Protein AF-A0AAE3XM89-F1 (afdb_monomer)

pLDDT: mean 76.65, std 15.87, range [35.97, 96.5]

Structure (mmCIF, N/CA/C/O backbone):
data_AF-A0AAE3XM89-F1
#
_entry.id   AF-A0AAE3XM89-F1
#
loop_
_atom_site.group_PDB
_atom_site.id
_atom_site.type_symbol
_atom_site.label_atom_id
_atom_site.label_alt_id
_atom_site.label_comp_id
_atom_site.label_asym_id
_atom_site.label_entity_id
_atom_site.label_seq_id
_atom_site.pdbx_PDB_ins_code
_atom_site.Cartn_x
_atom_site.Cartn_y
_atom_site.Cartn_z
_atom_site.occupancy
_atom_site.B_iso_or_equiv
_atom_site.auth_seq_id
_atom_site.auth_comp_id
_atom_site.auth_asym_id
_atom_site.auth_atom_id
_atom_site.pdbx_PDB_model_num
ATOM 1 N N . MET A 1 1 ? 32.607 28.114 -69.488 1.00 57.19 1 MET A N 1
ATOM 2 C CA . MET A 1 1 ? 31.961 26.890 -68.955 1.00 57.19 1 MET A CA 1
ATOM 3 C C . MET A 1 1 ? 32.406 26.504 -67.541 1.00 57.19 1 MET A C 1
ATOM 5 O O . MET A 1 1 ? 31.560 26.055 -66.785 1.00 57.19 1 MET A O 1
ATOM 9 N N . ARG A 1 2 ? 33.672 26.700 -67.133 1.00 54.97 2 ARG A N 1
ATOM 10 C CA . ARG A 1 2 ? 34.164 26.280 -65.800 1.00 54.97 2 ARG A CA 1
ATOM 11 C C . ARG A 1 2 ? 33.558 27.043 -64.604 1.00 54.97 2 ARG A C 1
ATOM 13 O O . ARG A 1 2 ? 33.259 26.425 -63.593 1.00 54.97 2 ARG A O 1
ATOM 20 N N . ASN A 1 3 ? 33.305 28.348 -64.737 1.00 54.88 3 ASN A N 1
ATOM 21 C CA . ASN A 1 3 ? 32.778 29.166 -63.630 1.00 54.88 3 ASN A CA 1
ATOM 22 C C . ASN A 1 3 ? 31.288 28.918 -63.336 1.00 54.88 3 ASN A C 1
ATOM 24 O O . ASN A 1 3 ? 30.862 29.037 -62.194 1.00 54.88 3 ASN A O 1
ATOM 28 N N . THR A 1 4 ? 30.499 28.524 -64.338 1.00 58.00 4 THR A N 1
ATOM 29 C CA . THR A 1 4 ? 29.057 28.272 -64.178 1.00 58.00 4 THR A CA 1
ATOM 30 C C . THR A 1 4 ? 28.783 26.981 -63.402 1.00 58.00 4 THR A C 1
ATOM 32 O O . THR A 1 4 ? 27.871 26.948 -62.584 1.00 58.00 4 THR A O 1
ATOM 35 N N . LEU A 1 5 ? 29.608 25.941 -63.590 1.00 60.19 5 LEU A N 1
ATOM 36 C CA . LEU A 1 5 ? 29.496 24.686 -62.834 1.00 60.19 5 LEU A CA 1
ATOM 37 C C . LEU A 1 5 ? 29.844 24.852 -61.348 1.00 60.19 5 LEU A C 1
ATOM 39 O O . LEU A 1 5 ? 29.217 24.217 -60.508 1.00 60.19 5 LEU A O 1
ATOM 43 N N . ILE A 1 6 ? 30.814 25.711 -61.023 1.00 66.62 6 ILE A N 1
ATOM 44 C CA . ILE A 1 6 ? 31.235 25.959 -59.634 1.00 66.62 6 ILE A CA 1
ATOM 45 C C . ILE A 1 6 ? 30.130 26.684 -58.859 1.00 66.62 6 ILE A C 1
ATOM 47 O O . ILE A 1 6 ? 29.818 26.299 -57.736 1.00 66.62 6 ILE A O 1
ATOM 51 N N . ILE A 1 7 ? 29.494 27.685 -59.475 1.00 63.47 7 ILE A N 1
ATOM 52 C CA . ILE A 1 7 ? 28.379 28.416 -58.857 1.00 63.47 7 ILE A CA 1
ATOM 53 C C . ILE A 1 7 ? 27.189 27.478 -58.618 1.00 63.47 7 ILE A C 1
ATOM 55 O O . ILE A 1 7 ? 26.610 27.496 -57.537 1.00 63.47 7 ILE A O 1
ATOM 59 N N . PHE A 1 8 ? 26.860 26.615 -59.583 1.00 65.88 8 PHE A N 1
ATOM 60 C CA . PHE A 1 8 ? 25.750 25.671 -59.441 1.00 65.88 8 PHE A CA 1
ATOM 61 C C . PHE A 1 8 ? 25.997 24.640 -58.330 1.00 65.88 8 PHE A C 1
ATOM 63 O O . PHE A 1 8 ? 25.085 24.336 -57.568 1.00 65.88 8 PHE A O 1
ATOM 70 N N . PHE A 1 9 ? 27.238 24.155 -58.195 1.00 63.72 9 PHE A N 1
ATOM 71 C CA . PHE A 1 9 ? 27.613 23.256 -57.104 1.00 63.72 9 PHE A CA 1
ATOM 72 C C . PHE A 1 9 ? 27.471 23.936 -55.745 1.00 63.72 9 PHE A C 1
ATOM 74 O O . PHE A 1 9 ? 26.796 23.385 -54.892 1.00 63.72 9 PHE A O 1
ATOM 81 N N . ILE A 1 10 ? 28.018 25.145 -55.563 1.00 65.50 10 ILE A N 1
ATOM 82 C CA . ILE A 1 10 ? 27.935 25.886 -54.292 1.00 65.50 10 ILE A CA 1
ATOM 83 C C . ILE A 1 10 ? 26.476 26.143 -53.888 1.00 65.50 10 ILE A C 1
ATOM 85 O O . ILE A 1 10 ? 26.128 25.963 -52.724 1.00 65.50 10 ILE A O 1
ATOM 89 N N . VAL A 1 11 ? 25.614 26.515 -54.840 1.00 63.31 11 VAL A N 1
ATOM 90 C CA . VAL A 1 11 ? 24.182 26.734 -54.577 1.00 63.31 11 VAL A CA 1
ATOM 91 C C . VAL A 1 11 ? 23.483 25.432 -54.166 1.00 63.31 11 VAL A C 1
ATOM 93 O O . VAL A 1 11 ? 22.689 25.450 -53.229 1.00 63.31 11 VAL A O 1
ATOM 96 N N . LEU A 1 12 ? 23.810 24.293 -54.793 1.00 58.69 12 LEU A N 1
ATOM 97 C CA . LEU A 1 12 ? 23.261 22.991 -54.395 1.00 58.69 12 LEU A CA 1
ATOM 98 C C . LEU A 1 12 ? 23.746 22.547 -53.009 1.00 58.69 12 LEU A C 1
ATOM 100 O O . LEU A 1 12 ? 22.947 22.035 -52.225 1.00 58.69 12 LEU A O 1
ATOM 104 N N . THR A 1 13 ? 25.032 22.733 -52.686 1.00 59.69 13 THR A N 1
ATOM 105 C CA . THR A 1 13 ? 25.560 22.353 -51.368 1.00 59.69 13 THR A CA 1
ATOM 106 C C . THR A 1 13 ? 24.980 23.224 -50.263 1.00 59.69 13 THR A C 1
ATOM 108 O O . THR A 1 13 ? 24.646 22.693 -49.211 1.00 59.69 13 THR A O 1
ATOM 111 N N . LEU A 1 14 ? 24.818 24.533 -50.491 1.00 57.12 14 LEU A N 1
ATOM 112 C CA . LEU A 1 14 ? 24.193 25.437 -49.520 1.00 57.12 14 LEU A CA 1
ATOM 113 C C . LEU A 1 14 ? 22.720 25.077 -49.286 1.00 57.12 14 LEU A C 1
ATOM 115 O O . LEU A 1 14 ? 22.321 24.928 -48.135 1.00 57.12 14 LEU A O 1
ATOM 119 N N . ALA A 1 15 ? 21.952 24.817 -50.350 1.00 56.50 15 ALA A N 1
ATOM 120 C CA . ALA A 1 15 ? 20.558 24.386 -50.233 1.00 56.50 15 ALA A CA 1
ATOM 121 C C . ALA A 1 15 ? 20.416 23.033 -49.508 1.00 56.50 15 ALA A C 1
ATOM 123 O O . ALA A 1 15 ? 19.517 22.856 -48.691 1.00 56.50 15 ALA A O 1
ATOM 124 N N . SER A 1 16 ? 21.324 22.082 -49.758 1.00 53.38 16 SER A N 1
ATOM 125 C CA . SER A 1 16 ? 21.345 20.797 -49.045 1.00 53.38 16 SER A CA 1
ATOM 126 C C . SER A 1 16 ? 21.760 20.931 -47.576 1.00 53.38 16 SER A C 1
ATOM 128 O O . SER A 1 16 ? 21.335 20.117 -46.758 1.00 53.38 16 SER A O 1
ATOM 130 N N . CYS A 1 17 ? 22.604 21.911 -47.242 1.00 53.75 17 CYS A N 1
ATOM 131 C CA . CYS A 1 17 ? 23.054 22.158 -45.873 1.00 53.75 17 CYS A CA 1
ATOM 132 C C . CYS A 1 17 ? 21.946 22.824 -45.045 1.00 53.75 17 CYS A C 1
ATOM 134 O O . CYS A 1 17 ? 21.656 22.371 -43.940 1.00 53.75 17 CYS A O 1
ATOM 136 N N . GLU A 1 18 ? 21.267 23.824 -45.617 1.00 60.66 18 GLU A N 1
ATOM 137 C CA . GLU A 1 18 ? 20.109 24.473 -44.993 1.00 60.66 18 GLU A CA 1
ATOM 138 C C . GLU A 1 18 ? 18.990 23.461 -44.716 1.00 60.66 18 GLU A C 1
ATOM 140 O O . GLU A 1 18 ? 18.458 23.422 -43.609 1.00 60.66 18 GLU A O 1
ATOM 145 N N . ASN A 1 19 ? 18.678 22.575 -45.670 1.00 65.38 19 ASN A N 1
ATOM 146 C CA . ASN A 1 19 ? 17.607 21.587 -45.506 1.00 65.38 19 ASN A CA 1
ATOM 147 C C . ASN A 1 19 ? 17.868 20.604 -44.343 1.00 65.38 19 ASN A C 1
ATOM 149 O O . ASN A 1 19 ? 16.949 20.251 -43.608 1.00 65.38 19 ASN A O 1
ATOM 153 N N . ASN A 1 20 ? 19.129 20.219 -44.125 1.00 75.94 20 ASN A N 1
ATOM 154 C CA . ASN A 1 20 ? 19.533 19.353 -43.011 1.00 75.94 20 ASN A CA 1
ATOM 155 C C . ASN A 1 20 ? 19.409 20.074 -41.651 1.00 75.94 20 ASN A C 1
ATOM 157 O O . ASN A 1 20 ? 18.956 19.498 -40.662 1.00 75.94 20 ASN A O 1
ATOM 161 N N . GLU A 1 21 ? 19.739 21.368 -41.599 1.00 82.00 21 GLU A N 1
ATOM 162 C CA . GLU A 1 21 ? 19.569 22.178 -40.388 1.00 82.00 21 GLU A CA 1
ATOM 163 C C . GLU A 1 21 ? 18.086 22.371 -40.020 1.00 82.00 21 GLU A C 1
ATOM 165 O O . GLU A 1 21 ? 17.723 22.277 -38.843 1.00 82.00 21 GLU A O 1
ATOM 170 N N . TYR A 1 22 ? 17.208 22.555 -41.014 1.00 73.81 22 TYR A N 1
ATOM 171 C CA . TYR A 1 22 ? 15.759 22.614 -40.797 1.00 73.81 22 TYR A CA 1
ATOM 172 C C . TYR A 1 22 ? 15.193 21.295 -40.254 1.00 73.81 22 TYR A C 1
ATOM 174 O O . TYR A 1 22 ? 14.441 21.319 -39.278 1.00 73.81 22 TYR A O 1
ATOM 182 N N . GLU A 1 23 ? 15.572 20.146 -40.819 1.00 79.00 23 GLU A N 1
ATOM 183 C CA . GLU A 1 23 ? 15.117 18.833 -40.335 1.00 79.00 23 GLU A CA 1
ATOM 184 C C . GLU A 1 23 ? 15.588 18.541 -38.905 1.00 79.00 23 GLU A C 1
ATOM 186 O O . GLU A 1 23 ? 14.814 18.055 -38.069 1.00 79.00 23 GLU A O 1
ATOM 191 N N . LYS A 1 24 ? 16.833 18.912 -38.581 1.00 84.69 24 LYS A N 1
ATOM 192 C CA . LYS A 1 24 ? 17.360 18.809 -37.218 1.00 84.69 24 LYS A CA 1
ATOM 193 C C . LYS A 1 24 ? 16.539 19.651 -36.240 1.00 84.69 24 LYS A C 1
ATOM 195 O O . LYS A 1 24 ? 16.141 19.158 -35.185 1.00 84.69 24 LYS A O 1
ATOM 200 N N . ARG A 1 25 ? 16.217 20.892 -36.613 1.00 87.44 25 ARG A N 1
ATOM 201 C CA . ARG A 1 25 ? 15.431 21.807 -35.776 1.00 87.44 25 ARG A CA 1
ATOM 202 C C . ARG A 1 25 ? 13.984 21.343 -35.589 1.00 87.44 25 ARG A C 1
ATOM 204 O O . ARG A 1 25 ? 13.438 21.492 -34.500 1.00 87.44 25 ARG A O 1
ATOM 211 N N . ILE A 1 26 ? 13.374 20.743 -36.613 1.00 83.62 26 ILE A N 1
ATOM 212 C CA . ILE A 1 26 ? 12.043 20.119 -36.512 1.00 83.62 26 ILE A CA 1
ATOM 213 C C . ILE A 1 26 ? 12.078 18.944 -35.530 1.00 83.62 26 ILE A C 1
ATOM 215 O O . ILE A 1 26 ? 11.223 18.856 -34.653 1.00 83.62 26 ILE A O 1
ATOM 219 N N . THR A 1 27 ? 13.094 18.086 -35.624 1.00 86.69 27 THR A N 1
ATOM 220 C CA . THR A 1 27 ? 13.261 16.936 -34.721 1.00 86.69 27 THR A CA 1
ATOM 221 C C . THR A 1 27 ? 13.438 17.383 -33.267 1.00 86.69 27 THR A C 1
ATOM 223 O O . THR A 1 27 ? 12.803 16.842 -32.363 1.00 86.69 27 THR A O 1
ATOM 226 N N . GLU A 1 28 ? 14.251 18.416 -33.029 1.00 91.69 28 GLU A N 1
ATOM 227 C CA . GLU A 1 28 ? 14.432 19.007 -31.698 1.00 91.69 28 GLU A CA 1
ATOM 228 C C . GLU A 1 28 ? 13.118 19.572 -31.132 1.00 91.69 28 GLU A C 1
ATOM 230 O O . GLU A 1 28 ? 12.804 19.338 -29.963 1.00 91.69 28 GLU A O 1
ATOM 235 N N . LEU A 1 29 ? 12.316 20.255 -31.957 1.00 90.00 29 LEU A N 1
ATOM 236 C CA . LEU A 1 29 ? 10.999 20.770 -31.562 1.00 90.00 29 LEU A CA 1
ATOM 237 C C . LEU A 1 29 ? 10.003 19.646 -31.248 1.00 90.00 29 LEU A C 1
ATOM 239 O O . LEU A 1 29 ? 9.267 19.747 -30.266 1.00 90.00 29 LEU A O 1
ATOM 243 N N . CYS A 1 30 ? 9.990 18.567 -32.033 1.00 81.56 30 CYS A N 1
ATOM 244 C CA . CYS A 1 30 ? 9.154 17.394 -31.767 1.00 81.56 30 CYS A CA 1
ATOM 245 C C . CYS A 1 30 ? 9.502 16.752 -30.419 1.00 81.56 30 CYS A C 1
ATOM 247 O O . CYS A 1 30 ? 8.612 16.554 -29.593 1.00 81.56 30 CYS A O 1
ATOM 249 N N . ASN A 1 31 ? 10.791 16.527 -30.155 1.00 86.94 31 ASN A N 1
ATOM 250 C CA . ASN A 1 31 ? 11.256 15.957 -28.889 1.00 86.94 31 ASN A CA 1
ATOM 251 C C . ASN A 1 31 ? 10.932 16.870 -27.695 1.00 86.94 31 ASN A C 1
ATOM 253 O O . ASN A 1 31 ? 10.590 16.396 -26.612 1.00 86.94 31 ASN A O 1
ATOM 257 N N . MET A 1 32 ? 11.033 18.190 -27.874 1.00 91.38 32 MET A N 1
ATOM 258 C CA . MET A 1 32 ? 10.684 19.157 -26.833 1.00 91.38 32 MET A CA 1
ATOM 259 C C . MET A 1 32 ? 9.179 19.151 -26.535 1.00 91.38 32 MET A C 1
ATOM 261 O O . MET A 1 32 ? 8.795 19.139 -25.368 1.00 91.38 32 MET A O 1
ATOM 265 N N . ASN A 1 33 ? 8.331 19.091 -27.565 1.00 87.69 33 ASN A N 1
ATOM 266 C CA . ASN A 1 33 ? 6.880 18.990 -27.398 1.00 87.69 33 ASN A CA 1
ATOM 267 C C . ASN A 1 33 ? 6.463 17.685 -26.713 1.00 87.69 33 ASN A C 1
ATOM 269 O O . ASN A 1 33 ? 5.570 17.697 -25.868 1.00 87.69 33 ASN A O 1
ATOM 273 N N . GLU A 1 34 ? 7.120 16.572 -27.032 1.00 89.50 34 GLU A N 1
ATOM 274 C CA . GLU A 1 34 ? 6.858 15.291 -26.376 1.00 89.50 34 GLU A CA 1
ATOM 275 C C . GLU A 1 34 ? 7.233 15.332 -24.888 1.00 89.50 34 GLU A C 1
ATOM 277 O O . GLU A 1 34 ? 6.442 14.925 -24.037 1.00 89.50 34 GLU A O 1
ATOM 282 N N . ARG A 1 35 ? 8.389 15.920 -24.549 1.00 91.50 35 ARG A N 1
ATOM 283 C CA . ARG A 1 35 ? 8.787 16.144 -23.148 1.00 91.50 35 ARG A CA 1
ATOM 284 C C . ARG A 1 35 ? 7.791 17.026 -22.398 1.00 91.50 35 ARG A C 1
ATOM 286 O O . ARG A 1 35 ? 7.422 16.698 -21.276 1.00 91.50 35 ARG A O 1
ATOM 293 N N . LEU A 1 36 ? 7.327 18.109 -23.021 1.00 91.19 36 LEU A N 1
ATOM 294 C CA . LEU A 1 36 ? 6.314 18.988 -22.432 1.00 91.19 36 LEU A CA 1
ATOM 295 C C . LEU A 1 36 ? 4.981 18.261 -22.216 1.00 91.19 36 LEU A C 1
A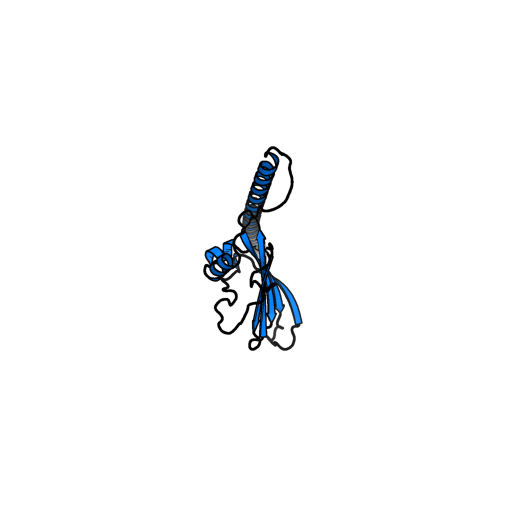TOM 297 O O . LEU A 1 36 ? 4.307 18.499 -21.217 1.00 91.19 36 LEU A O 1
ATOM 301 N N . ALA A 1 37 ? 4.583 17.365 -23.121 1.00 87.62 37 ALA A N 1
ATOM 302 C CA . ALA A 1 37 ? 3.381 16.554 -22.939 1.00 87.62 37 ALA A CA 1
ATOM 303 C C . ALA A 1 37 ? 3.515 15.607 -21.734 1.00 87.62 37 ALA A C 1
ATOM 305 O O . ALA A 1 37 ? 2.605 15.535 -20.909 1.00 87.62 37 ALA A O 1
ATOM 306 N N . GLN A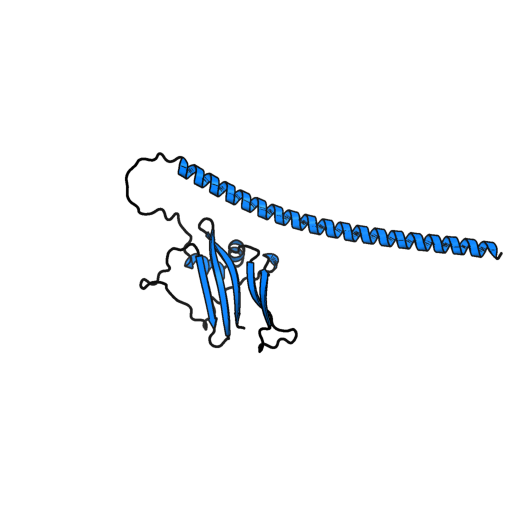 1 38 ? 4.671 14.954 -21.584 1.00 88.69 38 GLN A N 1
ATOM 307 C CA . GLN A 1 38 ? 4.962 14.085 -20.438 1.00 88.69 38 GLN A CA 1
ATOM 308 C C . GLN A 1 38 ? 4.968 14.856 -19.110 1.00 88.69 38 GLN A C 1
ATOM 310 O O . GLN A 1 38 ? 4.401 14.390 -18.122 1.00 88.69 38 GLN A O 1
ATOM 315 N N . GLU A 1 39 ? 5.569 16.047 -19.083 1.00 92.88 39 GLU A N 1
ATOM 316 C CA . GLU A 1 39 ? 5.593 16.909 -17.898 1.00 92.88 39 GLU A CA 1
ATOM 317 C C . GLU A 1 39 ? 4.186 17.380 -17.513 1.00 92.88 39 GLU A C 1
ATOM 319 O O . GLU A 1 39 ? 3.807 17.308 -16.345 1.00 92.88 39 GLU A O 1
ATOM 324 N N . ASN A 1 40 ? 3.366 17.769 -18.492 1.00 87.38 40 ASN A N 1
ATOM 325 C CA . ASN A 1 40 ? 1.972 18.137 -18.249 1.00 87.38 40 ASN A CA 1
ATOM 326 C C . ASN A 1 40 ? 1.151 16.978 -17.670 1.00 87.38 40 ASN A C 1
ATOM 328 O O . ASN A 1 40 ? 0.320 17.197 -16.790 1.00 87.38 40 ASN A O 1
ATOM 332 N N . ASP A 1 41 ? 1.366 15.748 -18.134 1.00 90.75 41 ASP A N 1
ATOM 333 C CA . ASP A 1 41 ? 0.666 14.586 -17.586 1.00 90.75 41 ASP A CA 1
ATOM 334 C C . ASP A 1 41 ? 1.141 14.233 -16.172 1.00 90.75 41 ASP A C 1
ATOM 336 O O . ASP A 1 41 ? 0.319 13.885 -15.321 1.00 90.75 41 ASP A O 1
ATOM 340 N N . MET A 1 42 ? 2.431 14.407 -15.876 1.00 87.94 42 MET A N 1
ATOM 341 C CA . MET A 1 42 ? 2.960 14.279 -14.516 1.00 87.94 42 MET A CA 1
ATOM 342 C C . MET A 1 42 ? 2.360 15.334 -13.574 1.00 87.94 42 MET A C 1
ATOM 344 O O . MET A 1 42 ? 1.903 14.991 -12.485 1.00 87.94 42 MET A O 1
ATOM 348 N N . LEU A 1 43 ? 2.276 16.594 -14.011 1.00 89.56 43 LEU A N 1
ATOM 349 C CA . LEU A 1 43 ? 1.677 17.679 -13.228 1.00 89.56 43 LEU A CA 1
ATOM 350 C C . LEU A 1 43 ? 0.186 17.448 -12.958 1.00 89.56 43 LEU A C 1
ATOM 352 O O . LEU A 1 43 ? -0.285 17.727 -11.858 1.00 89.56 43 LEU A O 1
ATOM 356 N N . LYS A 1 44 ? -0.566 16.889 -13.916 1.00 89.31 44 LYS A N 1
ATOM 357 C CA . LYS A 1 44 ? -1.968 16.493 -13.686 1.00 89.31 44 LYS A CA 1
ATOM 358 C C . LYS A 1 44 ? -2.090 15.411 -12.614 1.00 89.31 44 LYS A C 1
ATOM 360 O O . LYS A 1 44 ? -3.010 15.465 -11.801 1.00 89.31 44 LYS A O 1
ATOM 365 N N . GLN A 1 45 ? -1.182 14.433 -12.605 1.00 85.44 45 GLN A N 1
ATOM 366 C CA . GLN A 1 45 ? -1.160 13.396 -11.570 1.00 85.44 45 GLN A CA 1
ATOM 367 C C . GLN A 1 45 ? -0.841 13.991 -10.195 1.00 85.44 45 GLN A C 1
ATOM 369 O O . GLN A 1 45 ? -1.500 13.650 -9.214 1.00 85.44 45 GLN A O 1
ATOM 374 N N . GLU A 1 46 ? 0.125 14.907 -10.121 1.00 90.06 46 GLU A N 1
ATOM 375 C CA . GLU A 1 46 ? 0.481 15.598 -8.880 1.00 90.06 46 GLU A CA 1
ATOM 376 C C . GLU A 1 46 ? -0.675 16.460 -8.348 1.00 90.06 46 GLU A C 1
ATOM 378 O O . GLU A 1 46 ? -0.995 16.399 -7.160 1.00 90.06 46 GLU A O 1
ATOM 383 N N . LEU A 1 47 ? -1.373 17.178 -9.234 1.00 88.62 47 LEU A N 1
ATOM 384 C CA . LEU A 1 47 ? -2.592 17.920 -8.905 1.00 88.62 47 LEU A CA 1
ATOM 385 C C . LEU A 1 47 ? -3.672 17.014 -8.309 1.00 88.62 47 LEU A C 1
ATOM 387 O O . LEU A 1 47 ? -4.202 17.328 -7.248 1.00 88.62 47 LEU A O 1
ATOM 391 N N . ALA A 1 48 ? -3.943 15.860 -8.923 1.00 86.06 48 ALA A N 1
ATOM 392 C CA . ALA A 1 48 ? -4.941 14.919 -8.412 1.00 86.06 48 ALA A CA 1
ATOM 393 C C . ALA A 1 48 ? -4.588 14.380 -7.010 1.00 86.06 48 ALA A C 1
ATOM 395 O O . ALA A 1 48 ? -5.471 14.148 -6.182 1.00 86.06 48 ALA A O 1
ATOM 396 N N . ILE A 1 49 ? -3.296 14.195 -6.717 1.00 86.25 49 ILE A N 1
ATOM 397 C CA . ILE A 1 49 ? -2.824 13.799 -5.381 1.00 86.25 49 ILE A CA 1
ATOM 398 C C . ILE A 1 49 ? -3.049 14.933 -4.375 1.00 86.25 49 ILE A C 1
ATOM 400 O O . ILE A 1 49 ? -3.514 14.687 -3.260 1.00 86.25 49 ILE A O 1
ATOM 404 N N . LEU A 1 50 ? -2.725 16.171 -4.752 1.00 84.12 50 LEU A N 1
ATOM 405 C CA . LEU A 1 50 ? -2.920 17.337 -3.895 1.00 84.12 50 LEU A CA 1
ATOM 406 C C . LEU A 1 50 ? -4.400 17.588 -3.605 1.00 84.12 50 LEU A C 1
ATOM 408 O O . LEU A 1 50 ? -4.742 17.834 -2.452 1.00 84.12 50 LEU A O 1
ATOM 412 N N . GLU A 1 51 ? -5.275 17.453 -4.601 1.00 89.19 51 GLU A N 1
ATOM 413 C CA . GLU A 1 51 ? -6.724 17.599 -4.433 1.00 89.19 51 GLU A CA 1
ATOM 414 C C . GLU A 1 51 ? -7.278 16.604 -3.406 1.00 89.19 51 GLU A C 1
ATOM 416 O O . GLU A 1 51 ? -8.028 16.995 -2.507 1.00 89.19 51 GLU A O 1
ATOM 421 N N . ARG A 1 52 ? -6.838 15.340 -3.460 1.00 84.06 52 ARG A N 1
ATOM 422 C CA . ARG A 1 52 ? -7.194 14.340 -2.440 1.00 84.06 52 ARG A CA 1
ATOM 423 C C . ARG A 1 52 ? -6.706 14.756 -1.055 1.00 84.06 52 ARG A C 1
ATOM 425 O O . ARG A 1 52 ? -7.516 14.871 -0.144 1.00 84.06 52 ARG A O 1
ATOM 432 N N . ARG A 1 53 ? -5.426 15.123 -0.921 1.00 84.88 53 ARG A N 1
ATOM 433 C CA . ARG A 1 53 ? -4.864 15.591 0.361 1.00 84.88 53 ARG A CA 1
ATOM 434 C C . ARG A 1 53 ? -5.622 16.790 0.927 1.00 84.88 53 ARG A C 1
ATOM 436 O O . ARG A 1 53 ? -5.827 16.876 2.135 1.00 84.88 53 ARG A O 1
ATOM 443 N N . THR A 1 54 ? -6.037 17.729 0.077 1.00 83.75 54 THR A N 1
ATOM 444 C CA . THR A 1 54 ? -6.825 18.883 0.520 1.00 83.75 54 THR A CA 1
ATOM 445 C C . THR A 1 54 ? -8.228 18.493 0.959 1.00 83.75 54 THR A C 1
ATOM 447 O O . THR A 1 54 ? -8.703 19.036 1.955 1.00 83.75 54 THR A O 1
ATOM 450 N N . ALA A 1 55 ? -8.876 17.545 0.277 1.00 78.88 55 ALA A N 1
ATOM 451 C CA . ALA A 1 55 ? -10.173 17.027 0.696 1.00 78.88 55 ALA A CA 1
ATOM 452 C C . ALA A 1 55 ? -10.067 16.356 2.075 1.00 78.88 55 ALA A C 1
ATOM 454 O O . ALA A 1 55 ? -10.882 16.641 2.953 1.00 78.88 55 ALA A O 1
ATOM 455 N N . ASP A 1 56 ? -9.004 15.582 2.299 1.00 77.50 56 ASP A N 1
ATOM 456 C CA . ASP A 1 56 ? -8.736 14.908 3.572 1.00 77.50 56 ASP A CA 1
ATOM 457 C C . ASP A 1 56 ? -8.492 15.909 4.718 1.00 77.50 56 ASP A C 1
ATOM 459 O O . ASP A 1 56 ? -9.025 15.771 5.823 1.00 77.50 56 ASP A O 1
ATOM 463 N N . LEU A 1 57 ? -7.718 16.968 4.453 1.00 78.00 57 LEU A N 1
ATOM 464 C CA . LEU A 1 57 ? -7.469 18.062 5.400 1.00 78.00 57 LEU A CA 1
ATOM 465 C C . LEU A 1 57 ? -8.746 18.840 5.735 1.00 78.00 57 LEU A C 1
ATOM 467 O O . LEU A 1 57 ? -8.983 19.160 6.901 1.00 78.00 57 LEU A O 1
ATOM 471 N N . ILE A 1 58 ? -9.573 19.149 4.733 1.00 79.44 58 ILE A N 1
ATOM 472 C CA . ILE A 1 58 ? -10.853 19.841 4.932 1.00 79.44 58 ILE A CA 1
ATOM 473 C C . ILE A 1 58 ? -11.786 18.973 5.772 1.00 79.44 58 ILE A C 1
ATOM 475 O O . ILE A 1 58 ? -12.368 19.472 6.733 1.00 79.44 58 ILE A O 1
ATOM 479 N N . PHE A 1 59 ? -11.892 17.682 5.457 1.00 74.25 59 PHE A N 1
ATOM 480 C CA . PHE A 1 59 ? -12.724 16.749 6.208 1.00 74.25 59 PHE A CA 1
ATOM 481 C C . PHE A 1 59 ? -12.279 16.649 7.674 1.00 74.25 59 PHE A C 1
ATOM 483 O O . PHE A 1 59 ? -13.097 16.826 8.578 1.00 74.25 59 PHE A O 1
ATOM 490 N N . SER A 1 60 ? -10.974 16.489 7.914 1.00 74.88 60 SER A N 1
ATOM 491 C CA . SER A 1 60 ? -10.391 16.474 9.262 1.00 74.88 60 SER A CA 1
ATOM 492 C C . SER A 1 60 ? -10.701 17.759 10.043 1.00 74.88 60 SER A C 1
ATOM 494 O O . SER A 1 60 ? -11.171 17.711 11.180 1.00 74.88 60 SER A O 1
ATOM 496 N N . ASN A 1 61 ? -10.533 18.928 9.417 1.00 73.00 61 ASN A N 1
ATOM 497 C CA . ASN A 1 61 ? -10.801 20.213 10.065 1.00 73.00 61 ASN A CA 1
ATOM 498 C C . ASN A 1 61 ? -12.292 20.451 10.346 1.00 73.00 61 ASN A C 1
ATOM 500 O O . ASN A 1 61 ? -12.632 21.034 11.376 1.00 73.00 61 ASN A O 1
ATOM 504 N N . VAL A 1 62 ? -13.188 19.999 9.464 1.00 77.88 62 VAL A N 1
ATOM 505 C CA . VAL A 1 62 ? -14.642 20.058 9.689 1.00 77.88 62 VAL A CA 1
ATOM 506 C C . VAL A 1 62 ? -15.033 19.192 10.885 1.00 77.88 62 VAL A C 1
ATOM 508 O O . VAL A 1 62 ? -15.845 19.619 11.708 1.00 77.88 62 VAL A O 1
ATOM 511 N N . GLU A 1 63 ? -14.434 18.013 11.026 1.00 75.50 63 GLU A N 1
ATOM 512 C CA . GLU A 1 63 ? -14.716 17.121 12.149 1.00 75.50 63 GLU A CA 1
ATOM 513 C C . GLU A 1 63 ? -14.159 17.668 13.471 1.00 75.50 63 GLU A C 1
ATOM 515 O O . GLU A 1 63 ? -14.852 17.682 14.490 1.00 75.50 63 GLU A O 1
ATOM 520 N N . LEU A 1 64 ? -12.959 18.256 13.447 1.00 72.94 64 LEU A N 1
ATOM 521 C CA . LEU A 1 64 ? -12.412 18.997 14.587 1.00 72.94 64 LEU A CA 1
ATOM 522 C C . LEU A 1 64 ? -13.309 20.178 14.993 1.00 72.94 64 LEU A C 1
ATOM 524 O O . LEU A 1 64 ? -13.537 20.396 16.183 1.00 72.94 64 LEU A O 1
ATOM 528 N N . ALA A 1 65 ? -13.869 20.915 14.031 1.00 70.56 65 ALA A N 1
ATOM 529 C CA . ALA A 1 65 ? -14.762 22.038 14.312 1.00 70.56 65 ALA A CA 1
ATOM 530 C C . ALA A 1 65 ? -16.090 21.600 14.961 1.00 70.56 65 ALA A C 1
ATOM 532 O O . ALA A 1 65 ? -16.592 22.300 15.842 1.00 70.56 65 ALA A O 1
ATOM 533 N N . LYS A 1 66 ? -16.635 20.431 14.593 1.00 72.12 66 LYS A N 1
ATOM 534 C CA . LYS A 1 66 ? -17.816 19.851 15.263 1.00 72.12 66 LYS A CA 1
ATOM 535 C C . LYS A 1 66 ? -17.531 19.446 16.711 1.00 72.12 66 LYS A C 1
ATOM 537 O O . LYS A 1 66 ? -18.396 19.604 17.565 1.00 72.12 66 LYS A O 1
ATOM 542 N N . ARG A 1 67 ? -16.318 18.970 17.011 1.00 60.53 67 ARG A N 1
ATOM 543 C CA . ARG A 1 67 ? -15.903 18.606 18.379 1.00 60.53 67 ARG A CA 1
ATOM 544 C C . ARG A 1 67 ? -15.805 19.821 19.309 1.00 60.53 67 ARG A C 1
ATOM 546 O O . ARG A 1 67 ? -16.042 19.692 20.505 1.00 60.53 67 ARG A O 1
ATOM 553 N N . ILE A 1 68 ? -15.497 21.001 18.766 1.00 62.44 68 ILE A N 1
ATOM 554 C CA . ILE A 1 68 ? -15.371 22.255 19.533 1.00 62.44 68 ILE A CA 1
ATOM 555 C C . ILE A 1 68 ? -16.743 22.911 19.799 1.00 62.44 68 ILE A C 1
ATOM 557 O O . ILE A 1 68 ? -16.870 23.694 20.739 1.00 62.44 68 ILE A O 1
ATOM 561 N N . SER A 1 69 ? -17.787 22.593 19.022 1.00 57.44 69 SER A N 1
ATOM 562 C CA . SER A 1 69 ? -19.122 23.203 19.162 1.00 57.44 69 SER A CA 1
ATOM 563 C C . SER A 1 69 ? -20.063 22.501 20.155 1.00 57.44 69 SER A C 1
ATOM 565 O O . SER A 1 69 ? -21.190 22.964 20.348 1.00 57.44 69 SER A O 1
ATOM 567 N N . VAL A 1 70 ? -19.624 21.426 20.822 1.00 51.59 70 VAL A N 1
ATOM 568 C CA . VAL A 1 70 ? -20.406 20.759 21.877 1.00 51.59 70 VAL A CA 1
ATOM 569 C C . VAL A 1 70 ? -20.265 21.534 23.200 1.00 51.59 70 VAL A C 1
ATOM 571 O O . VAL A 1 70 ? -19.137 21.773 23.638 1.00 51.59 70 VAL A O 1
ATOM 574 N N . PRO A 1 71 ? -21.366 21.935 23.873 1.00 46.91 71 PRO A N 1
ATOM 575 C CA . PRO A 1 71 ? -21.291 22.646 25.145 1.00 46.91 71 PRO A CA 1
ATOM 576 C C . PRO A 1 71 ? -20.673 21.746 26.216 1.00 46.91 71 PRO A C 1
ATOM 578 O O . PRO A 1 71 ? -21.181 20.662 26.499 1.00 46.91 71 PRO A O 1
ATOM 581 N N . ILE A 1 72 ? -19.575 22.206 26.810 1.00 45.47 72 ILE A N 1
ATOM 582 C CA . ILE A 1 72 ? -18.893 21.524 27.908 1.00 45.47 72 ILE A CA 1
ATOM 583 C C . ILE A 1 72 ? -19.798 21.612 29.139 1.00 45.47 72 ILE A C 1
ATOM 585 O O . ILE A 1 72 ? -19.838 22.658 29.787 1.00 45.47 72 ILE A O 1
ATOM 589 N N . ASP A 1 73 ? -20.501 20.528 29.471 1.00 44.38 73 ASP A N 1
ATOM 590 C CA . ASP A 1 73 ? -20.990 20.334 30.832 1.00 44.38 73 ASP A CA 1
ATOM 591 C C . ASP A 1 73 ? -20.061 19.376 31.576 1.00 44.38 73 ASP A C 1
ATOM 593 O O . ASP A 1 73 ? -19.683 18.296 31.118 1.00 44.38 73 ASP A O 1
ATOM 597 N N . SER A 1 74 ? -19.598 19.865 32.713 1.00 45.44 74 SER A N 1
ATOM 598 C CA . SER A 1 74 ? -18.475 19.328 33.459 1.00 45.44 74 SER A CA 1
ATOM 599 C C . SER A 1 74 ? -18.942 18.270 34.452 1.00 45.44 74 SER A C 1
ATOM 601 O O . SER A 1 74 ? -19.634 18.612 35.410 1.00 45.44 74 SER A O 1
ATOM 603 N N . LYS A 1 75 ? -18.506 17.013 34.275 1.00 40.62 75 LYS A N 1
ATOM 604 C CA . LYS A 1 75 ? -18.135 16.081 35.362 1.00 40.62 75 LYS A CA 1
ATOM 605 C C . LYS A 1 75 ? -17.621 14.736 34.832 1.00 40.62 75 LYS A C 1
ATOM 607 O O . LYS A 1 75 ? -18.376 13.921 34.332 1.00 40.62 75 LYS A O 1
ATOM 612 N N . SER A 1 76 ? -16.313 14.566 35.022 1.00 38.88 76 SER A N 1
ATOM 613 C CA . SER A 1 76 ? -15.565 13.354 35.385 1.00 38.88 76 SER A CA 1
ATOM 614 C C . SER A 1 76 ? -15.886 11.988 34.761 1.00 38.88 76 SER A C 1
ATOM 616 O O . SER A 1 76 ? -16.952 11.421 34.975 1.00 38.88 76 SER A O 1
ATOM 618 N N . GLN A 1 77 ? -14.770 11.384 34.336 1.00 35.97 77 GLN A N 1
ATOM 619 C CA . GLN A 1 77 ? -14.390 9.972 34.461 1.00 35.97 77 GLN A CA 1
ATOM 620 C C . GLN A 1 77 ? -14.565 9.155 33.181 1.00 35.97 77 GLN A C 1
ATOM 622 O O . GLN A 1 77 ? -15.649 9.045 32.623 1.00 35.97 77 GLN A O 1
ATOM 627 N N . GLY A 1 78 ? -13.420 8.674 32.691 1.00 45.44 78 GLY A N 1
ATOM 628 C CA . GLY A 1 78 ? -13.277 8.089 31.372 1.00 45.44 78 GLY A CA 1
ATOM 629 C C . GLY A 1 78 ? -14.045 6.792 31.209 1.00 45.44 78 GLY A C 1
ATOM 630 O O . GLY A 1 78 ? -14.048 5.959 32.104 1.00 45.44 78 GLY A O 1
ATOM 631 N N . ASP A 1 79 ? -14.643 6.641 30.041 1.00 42.91 79 ASP A N 1
ATOM 632 C CA . ASP A 1 79 ? -14.424 5.512 29.150 1.00 42.91 79 ASP A CA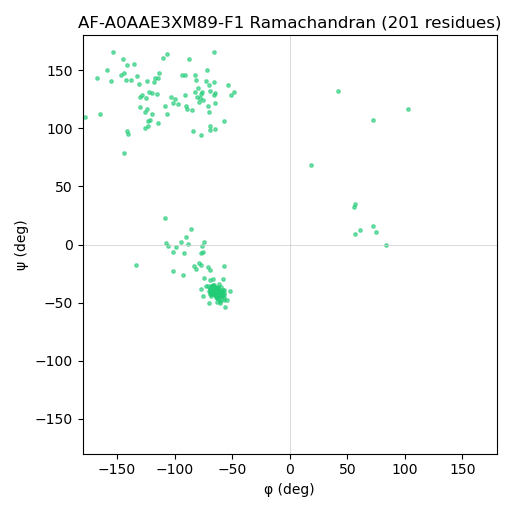 1
ATOM 633 C C . ASP A 1 79 ? -15.040 5.868 27.790 1.00 42.91 79 ASP A C 1
ATOM 635 O O . ASP A 1 79 ? -16.082 6.518 27.739 1.00 42.91 79 ASP A O 1
ATOM 639 N N . GLY A 1 80 ? -14.388 5.445 26.708 1.00 45.00 80 GLY A N 1
ATOM 640 C CA . GLY A 1 80 ? -14.987 5.308 25.378 1.00 45.00 80 GLY A CA 1
ATOM 641 C C . GLY A 1 80 ? -15.318 6.576 24.582 1.00 45.00 80 GLY A C 1
ATOM 642 O O . GLY A 1 80 ? -16.360 7.182 24.781 1.00 45.00 80 GLY A O 1
ATOM 643 N N . LEU A 1 81 ? -14.521 6.836 23.539 1.00 40.69 81 LEU A N 1
ATOM 644 C CA . LEU A 1 81 ? -15.046 7.053 22.181 1.00 40.69 81 LEU A CA 1
ATOM 645 C C . LEU A 1 81 ? -14.064 6.441 21.167 1.00 40.69 81 LEU A C 1
ATOM 647 O O . LEU A 1 81 ? -13.242 7.122 20.562 1.00 40.69 81 LEU A O 1
ATOM 651 N N . VAL A 1 82 ? -14.147 5.115 21.024 1.00 48.66 82 VAL A N 1
ATOM 652 C CA . VAL A 1 82 ? -13.726 4.401 19.813 1.00 48.66 82 VAL A CA 1
ATOM 653 C C . VAL A 1 82 ? -14.742 4.777 18.732 1.00 48.66 82 VAL A C 1
ATOM 655 O O . VAL A 1 82 ? -15.853 4.250 18.716 1.00 48.66 82 VAL A O 1
ATOM 658 N N . GLU A 1 83 ? -14.412 5.731 17.864 1.00 48.06 83 GLU A N 1
ATOM 659 C CA . GLU A 1 83 ? -15.172 5.957 16.630 1.00 48.06 83 GLU A CA 1
ATOM 660 C C . GLU A 1 83 ? -14.773 4.861 15.633 1.00 48.06 83 GLU A C 1
ATOM 662 O O . GLU A 1 83 ? -13.742 4.984 14.987 1.00 48.06 83 GLU A O 1
ATOM 667 N N . ASN A 1 84 ? -15.548 3.765 15.590 1.00 54.47 84 ASN A N 1
ATOM 668 C CA . ASN A 1 84 ? -15.539 2.678 14.592 1.00 54.47 84 ASN A CA 1
ATOM 669 C C . ASN A 1 84 ? -14.265 2.568 13.732 1.00 54.47 84 ASN A C 1
ATOM 671 O O . ASN A 1 84 ? -14.304 2.798 12.523 1.00 54.47 84 ASN A O 1
ATOM 675 N N . SER A 1 85 ? -13.140 2.192 14.343 1.00 72.50 85 SER A N 1
ATOM 676 C CA . SER A 1 85 ? -11.970 1.773 13.576 1.00 72.50 85 SER A CA 1
ATOM 677 C C . SER A 1 85 ? -12.320 0.479 12.850 1.00 72.50 85 SER A C 1
ATOM 679 O O . SER A 1 85 ? -12.794 -0.465 13.489 1.00 72.50 85 SER A O 1
ATOM 681 N N . GLU A 1 86 ? -12.090 0.428 11.540 1.00 87.44 86 GLU A N 1
ATOM 682 C CA . GLU A 1 86 ? -12.233 -0.792 10.751 1.00 87.44 86 GLU A CA 1
ATOM 683 C C . GLU A 1 86 ? -11.509 -1.962 11.441 1.00 87.44 86 GLU A C 1
ATOM 685 O O . GLU A 1 86 ? -10.361 -1.842 11.878 1.00 87.44 86 GLU A O 1
ATOM 690 N N . GLU A 1 87 ? -12.180 -3.105 11.584 1.00 87.19 87 GLU A N 1
ATOM 691 C CA . GLU A 1 87 ? -11.544 -4.279 12.174 1.00 87.19 87 GLU A CA 1
ATOM 692 C C . GLU A 1 87 ? -10.477 -4.833 11.221 1.00 87.19 87 GLU A C 1
ATOM 694 O O . GLU A 1 87 ? -10.730 -5.049 10.035 1.00 87.19 87 GLU A O 1
ATOM 699 N N . PHE A 1 88 ? -9.281 -5.104 11.751 1.00 87.56 88 PHE A N 1
ATOM 700 C CA . PHE A 1 88 ? -8.132 -5.475 10.922 1.00 87.56 88 PHE A CA 1
ATOM 701 C C . PHE A 1 88 ? -8.322 -6.796 10.162 1.00 87.56 88 PHE A C 1
ATOM 703 O O . PHE A 1 88 ? -7.903 -6.897 9.017 1.00 87.56 88 PHE A O 1
ATOM 710 N N . TRP A 1 89 ? -8.952 -7.810 10.767 1.00 87.00 89 TRP A N 1
ATOM 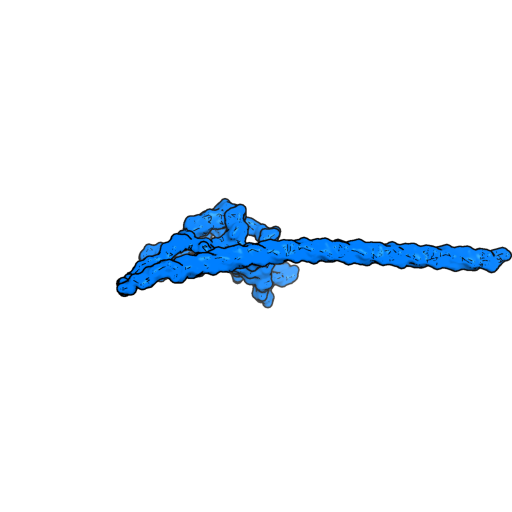711 C CA . TRP A 1 89 ? -9.124 -9.114 10.113 1.00 87.00 89 TRP A CA 1
ATOM 712 C C . TRP A 1 89 ? -10.112 -9.075 8.936 1.00 87.00 89 TRP A C 1
ATOM 714 O O . TRP A 1 89 ? -9.713 -9.501 7.853 1.00 87.00 89 TRP A O 1
ATOM 724 N N . PRO A 1 90 ? -11.337 -8.524 9.078 1.00 91.50 90 PRO A N 1
ATOM 725 C CA . PRO A 1 90 ? -12.232 -8.319 7.938 1.00 91.50 90 PRO A CA 1
ATOM 726 C C . PRO A 1 90 ? -11.620 -7.442 6.841 1.00 91.50 90 PRO A C 1
ATOM 728 O O . PRO A 1 90 ? -11.785 -7.731 5.655 1.00 91.50 90 PRO A O 1
ATOM 731 N N . PHE A 1 91 ? -10.884 -6.392 7.228 1.00 93.62 91 PHE A N 1
ATOM 732 C CA . PHE A 1 91 ? -10.100 -5.592 6.289 1.00 93.62 91 PHE A CA 1
ATOM 733 C C . PHE A 1 91 ? -9.112 -6.464 5.514 1.00 93.62 91 PHE A C 1
ATOM 735 O O . PHE A 1 91 ? -9.117 -6.438 4.286 1.00 93.62 91 PHE A O 1
ATOM 742 N N . LEU A 1 92 ? -8.281 -7.234 6.221 1.00 92.19 92 LEU A N 1
ATOM 743 C CA . LEU A 1 92 ? -7.205 -8.018 5.631 1.00 92.19 92 LEU A CA 1
ATOM 744 C C . LEU A 1 92 ? -7.748 -9.091 4.687 1.00 92.19 92 LEU A C 1
ATOM 746 O O . LEU A 1 92 ? -7.244 -9.221 3.578 1.00 92.19 92 LEU A O 1
ATOM 750 N N . GLU A 1 93 ? -8.796 -9.814 5.088 1.00 91.19 93 GLU A N 1
ATOM 751 C CA . GLU A 1 93 ? -9.448 -10.831 4.253 1.00 91.19 93 GLU A CA 1
ATOM 752 C C . GLU A 1 93 ? -9.934 -10.233 2.927 1.00 91.19 93 GLU A C 1
ATOM 754 O O . GLU A 1 93 ? -9.704 -10.792 1.851 1.00 91.19 93 GLU A O 1
ATOM 759 N N . LYS A 1 94 ? -10.544 -9.045 2.983 1.00 95.50 94 LYS A N 1
ATOM 760 C CA . LYS A 1 94 ? -10.960 -8.322 1.781 1.00 95.50 94 LYS A CA 1
ATOM 761 C C . LYS A 1 94 ? -9.762 -7.799 0.985 1.00 95.50 94 LYS A C 1
ATOM 763 O O . LYS A 1 94 ? -9.762 -7.888 -0.239 1.00 95.50 94 LYS A O 1
ATOM 768 N N . PHE A 1 95 ? -8.741 -7.284 1.667 1.00 95.62 95 PHE A N 1
ATOM 769 C CA . PHE A 1 95 ? -7.520 -6.740 1.071 1.00 95.62 95 PHE A CA 1
ATOM 770 C C . PHE A 1 95 ? -6.765 -7.779 0.241 1.00 95.62 95 PHE A C 1
ATOM 772 O O . PHE A 1 95 ? -6.261 -7.440 -0.825 1.00 95.62 95 PHE A O 1
ATOM 779 N N . VAL A 1 96 ? -6.690 -9.030 0.697 1.00 93.62 96 VAL A N 1
ATOM 780 C CA . VAL A 1 96 ? -5.996 -10.108 -0.030 1.00 93.62 96 VAL A CA 1
ATOM 781 C C . VAL A 1 96 ? -6.852 -10.767 -1.110 1.00 93.62 96 VAL A C 1
ATOM 783 O O . VAL A 1 96 ? -6.305 -11.421 -1.987 1.00 93.62 96 VAL A O 1
ATOM 786 N N . SER A 1 97 ? -8.178 -10.611 -1.060 1.00 93.81 97 SER A N 1
ATOM 787 C CA . SER A 1 97 ? -9.104 -11.312 -1.966 1.00 93.81 97 SER A CA 1
ATOM 788 C C . SER A 1 97 ? -9.625 -10.454 -3.124 1.00 93.81 97 SER A C 1
ATOM 790 O O . SER A 1 97 ? -10.090 -10.999 -4.124 1.00 93.81 97 SER A O 1
ATOM 792 N N . ASP A 1 98 ? -9.609 -9.124 -2.991 1.00 95.62 98 ASP A N 1
ATOM 793 C CA . ASP A 1 98 ? -10.164 -8.185 -3.974 1.00 95.62 98 ASP A CA 1
ATOM 794 C C . ASP A 1 98 ? -9.080 -7.215 -4.464 1.00 95.62 98 ASP A C 1
ATOM 796 O O . ASP A 1 98 ? -8.681 -6.288 -3.760 1.00 95.62 98 ASP A O 1
ATOM 800 N N . GLU A 1 99 ? -8.630 -7.410 -5.705 1.00 93.69 99 GLU A N 1
ATOM 801 C CA . GLU A 1 99 ? -7.619 -6.578 -6.368 1.00 93.69 99 GLU A CA 1
ATOM 802 C C . GLU A 1 99 ? -8.008 -5.095 -6.436 1.00 93.69 99 GLU A C 1
ATOM 804 O O . GLU A 1 99 ? -7.179 -4.214 -6.191 1.00 93.69 99 GLU A O 1
ATOM 809 N N . SER A 1 100 ? -9.273 -4.799 -6.744 1.00 93.81 100 SER A N 1
ATOM 810 C CA . SER A 1 100 ? -9.734 -3.415 -6.874 1.00 93.81 100 SER A CA 1
ATOM 811 C C . SER A 1 100 ? -9.748 -2.729 -5.514 1.00 93.81 100 SER A C 1
ATOM 813 O O . SER A 1 100 ? -9.286 -1.595 -5.386 1.00 93.81 100 SER A O 1
ATOM 815 N N . PHE A 1 101 ? -10.225 -3.427 -4.481 1.00 95.81 101 PHE A N 1
ATOM 816 C CA . PHE A 1 101 ? -10.179 -2.937 -3.107 1.00 95.81 101 PHE A CA 1
ATOM 817 C C . PHE A 1 101 ? -8.738 -2.764 -2.617 1.00 95.81 101 PHE A C 1
ATOM 819 O O . PHE A 1 101 ? -8.415 -1.724 -2.040 1.00 95.81 101 PHE A O 1
ATOM 826 N N . GLN A 1 102 ? -7.858 -3.721 -2.908 1.00 96.50 102 GLN A N 1
ATOM 827 C CA . GLN A 1 102 ? -6.456 -3.679 -2.512 1.00 96.50 102 GLN A CA 1
ATOM 828 C C . GLN A 1 102 ? -5.773 -2.394 -2.990 1.00 96.50 102 GLN A C 1
ATOM 830 O O . GLN A 1 102 ? -5.161 -1.688 -2.191 1.00 96.50 102 GLN A O 1
ATOM 835 N N . ILE A 1 103 ? -5.955 -2.025 -4.261 1.00 94.12 103 ILE A N 1
ATOM 836 C CA . ILE A 1 103 ? -5.385 -0.793 -4.826 1.00 94.12 103 ILE A CA 1
ATOM 837 C C . ILE A 1 103 ? -5.881 0.458 -4.085 1.00 94.12 103 ILE A C 1
ATOM 839 O O . ILE A 1 103 ? -5.108 1.395 -3.885 1.00 94.12 103 ILE A O 1
ATOM 843 N N . THR A 1 104 ? -7.145 0.489 -3.645 1.00 95.62 104 THR A N 1
ATOM 844 C CA . THR A 1 104 ? -7.688 1.635 -2.887 1.00 95.62 104 THR A CA 1
ATOM 845 C C . THR A 1 104 ? -7.133 1.747 -1.472 1.00 95.62 104 THR A C 1
ATOM 847 O O . THR A 1 104 ? -7.189 2.824 -0.884 1.00 95.62 104 THR A O 1
ATOM 850 N N . ARG A 1 105 ? -6.578 0.657 -0.934 1.00 96.44 105 ARG A N 1
ATOM 851 C CA . ARG A 1 105 ? -6.054 0.563 0.433 1.00 96.44 105 ARG A CA 1
ATOM 852 C C . ARG A 1 105 ? -4.528 0.494 0.482 1.00 96.44 105 ARG A C 1
ATOM 854 O O . ARG A 1 105 ? -3.944 0.043 1.465 1.00 96.44 105 ARG A O 1
ATOM 861 N N . ILE A 1 106 ? -3.871 0.988 -0.564 1.00 95.38 106 ILE A N 1
ATOM 862 C CA . ILE A 1 106 ? -2.421 1.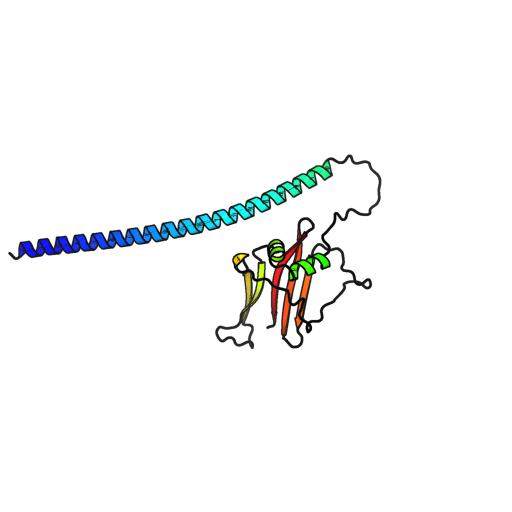154 -0.619 1.00 95.38 106 ILE A CA 1
ATOM 863 C C . ILE A 1 106 ? -2.076 2.640 -0.716 1.00 95.38 106 ILE A C 1
ATOM 865 O O . ILE A 1 106 ? -2.567 3.364 -1.585 1.00 95.38 106 ILE A O 1
ATOM 869 N N . LEU A 1 107 ? -1.175 3.091 0.154 1.00 94.50 107 LEU A N 1
ATOM 870 C CA . LEU A 1 107 ? -0.587 4.422 0.076 1.00 94.50 107 LEU A CA 1
ATOM 871 C C . LEU A 1 107 ? 0.590 4.392 -0.895 1.00 94.50 107 LEU A C 1
ATOM 873 O O . LEU A 1 107 ? 1.699 4.000 -0.543 1.00 94.50 107 LEU A O 1
ATOM 877 N N . PHE A 1 108 ? 0.335 4.812 -2.133 1.00 92.75 108 PHE A N 1
ATOM 878 C CA . PHE A 1 108 ? 1.375 4.933 -3.149 1.00 92.75 108 PHE A CA 1
ATOM 879 C C . PHE A 1 108 ? 2.165 6.255 -3.031 1.00 92.75 108 PHE A C 1
ATOM 881 O O . PHE A 1 108 ? 1.569 7.300 -2.751 1.00 92.75 108 PHE A O 1
ATOM 888 N N . PRO A 1 109 ? 3.479 6.251 -3.339 1.00 94.62 109 PRO A N 1
ATOM 889 C CA . PRO A 1 109 ? 4.284 5.075 -3.673 1.00 94.62 109 PRO A CA 1
ATOM 890 C C . PRO A 1 109 ? 4.574 4.206 -2.441 1.00 94.62 109 PRO A C 1
ATOM 892 O O . PRO A 1 109 ? 4.855 4.736 -1.370 1.00 94.62 109 PRO A O 1
ATOM 895 N N . VAL A 1 110 ? 4.543 2.884 -2.616 1.00 93.50 110 VAL A N 1
ATOM 896 C CA . VAL A 1 110 ? 4.886 1.942 -1.542 1.00 93.50 110 VAL A CA 1
ATOM 897 C C . VAL A 1 110 ? 6.395 1.883 -1.408 1.00 93.50 110 VAL A C 1
ATOM 899 O O . VAL A 1 110 ? 7.091 1.614 -2.390 1.00 93.50 110 VAL A O 1
ATOM 902 N N . GLU A 1 111 ? 6.890 2.110 -0.199 1.00 94.12 111 GLU A N 1
ATOM 903 C CA . GLU A 1 111 ? 8.291 1.890 0.143 1.00 94.12 111 GLU A CA 1
ATOM 904 C C . GLU A 1 111 ? 8.565 0.381 0.178 1.00 94.12 111 GLU A C 1
ATOM 906 O O . GLU A 1 111 ? 7.924 -0.352 0.930 1.00 94.12 111 GLU A O 1
ATOM 911 N N . PHE A 1 112 ? 9.476 -0.092 -0.670 1.00 93.06 112 PHE A N 1
ATOM 912 C CA . PHE A 1 112 ? 9.806 -1.506 -0.800 1.00 93.06 112 PHE A CA 1
ATOM 913 C C . PHE A 1 112 ? 11.294 -1.735 -0.569 1.00 93.06 112 PHE A C 1
ATOM 915 O O . PHE A 1 112 ? 12.109 -1.414 -1.431 1.00 93.06 112 PHE A O 1
ATOM 922 N N . GLU A 1 113 ? 11.656 -2.303 0.576 1.00 91.38 113 GLU A N 1
ATOM 923 C CA . GLU A 1 113 ? 13.037 -2.709 0.836 1.00 91.38 113 GLU A CA 1
ATOM 924 C C . GLU A 1 113 ? 13.248 -4.154 0.388 1.00 91.38 113 GLU A C 1
ATOM 926 O O . GLU A 1 113 ? 12.482 -5.046 0.744 1.00 91.38 113 GLU A O 1
ATOM 931 N N . THR A 1 114 ? 14.282 -4.401 -0.409 1.00 88.81 114 THR A N 1
ATOM 932 C CA . THR A 1 114 ? 14.591 -5.740 -0.914 1.00 88.81 114 THR A CA 1
ATOM 933 C C . THR A 1 114 ? 16.090 -5.955 -1.016 1.00 88.81 114 THR A C 1
ATOM 935 O O . THR A 1 114 ? 16.875 -5.008 -1.097 1.00 88.81 114 THR A O 1
ATOM 938 N N . ILE A 1 115 ? 16.498 -7.219 -1.047 1.00 82.69 115 ILE A N 1
ATOM 939 C CA . ILE A 1 115 ? 17.868 -7.601 -1.380 1.00 82.69 115 ILE A CA 1
ATOM 940 C C . ILE A 1 115 ? 18.060 -7.502 -2.896 1.00 82.69 115 ILE A C 1
ATOM 942 O O . ILE A 1 115 ? 17.269 -8.052 -3.665 1.00 82.69 115 ILE A O 1
ATOM 946 N N . GLN A 1 116 ? 19.117 -6.811 -3.331 1.00 74.06 116 GLN A N 1
ATOM 947 C CA . GLN A 1 116 ? 19.543 -6.822 -4.728 1.00 74.06 116 GLN A CA 1
ATOM 948 C C . GLN A 1 116 ? 20.544 -7.963 -4.958 1.00 74.06 116 GLN A C 1
ATOM 950 O O . GLN A 1 116 ? 21.621 -7.982 -4.357 1.00 74.06 116 GLN A O 1
ATOM 955 N N . LEU A 1 117 ? 20.189 -8.902 -5.841 1.00 67.38 117 LEU A N 1
ATOM 956 C CA . LEU A 1 117 ? 21.109 -9.934 -6.327 1.00 67.38 117 LEU A CA 1
ATOM 957 C C . LEU A 1 117 ? 22.149 -9.309 -7.269 1.00 67.38 117 LEU A C 1
ATOM 959 O O . LEU A 1 117 ? 21.875 -8.311 -7.942 1.00 67.38 117 LEU A O 1
ATOM 963 N N . ASN A 1 118 ? 23.350 -9.884 -7.311 1.00 64.94 118 ASN A N 1
ATOM 964 C CA . ASN A 1 118 ? 24.392 -9.446 -8.239 1.00 64.94 118 ASN A CA 1
ATOM 965 C C . ASN A 1 118 ? 23.986 -9.713 -9.708 1.00 64.94 118 ASN A C 1
ATOM 967 O O . ASN A 1 118 ? 23.054 -10.467 -9.981 1.00 64.94 118 ASN A O 1
ATOM 971 N N . GLU A 1 119 ? 24.689 -9.103 -10.672 1.00 62.75 119 GLU A N 1
ATOM 972 C CA . GLU A 1 119 ? 24.390 -9.229 -12.117 1.00 62.75 119 GLU A CA 1
ATOM 973 C C . GLU A 1 119 ? 24.390 -10.684 -12.630 1.00 62.75 119 GLU A C 1
ATOM 975 O O . GLU A 1 119 ? 23.807 -10.973 -13.674 1.00 62.75 119 GLU A O 1
ATOM 980 N N . ASN A 1 120 ? 25.001 -11.602 -11.877 1.00 63.97 120 ASN A N 1
ATOM 981 C CA . ASN A 1 120 ? 25.096 -13.022 -12.203 1.00 63.97 120 ASN A CA 1
ATOM 982 C C . ASN A 1 120 ? 23.949 -13.862 -11.613 1.00 63.97 120 ASN A C 1
ATOM 984 O O . ASN A 1 120 ? 23.838 -15.040 -11.943 1.00 63.97 120 ASN A O 1
ATOM 988 N N . GLY A 1 121 ? 23.088 -13.275 -10.773 1.00 56.09 121 GLY A N 1
ATOM 989 C CA . GLY A 1 121 ? 21.996 -13.982 -10.102 1.00 56.09 121 GLY A CA 1
ATOM 990 C C . GLY A 1 121 ? 22.450 -14.932 -8.989 1.00 56.09 121 GLY A C 1
ATOM 991 O O . GLY A 1 121 ? 21.661 -15.777 -8.569 1.00 56.09 121 GLY A O 1
ATOM 992 N N . ASP A 1 122 ? 23.692 -14.809 -8.509 1.00 56.72 122 ASP A N 1
ATOM 993 C CA . ASP A 1 122 ? 24.207 -15.641 -7.422 1.00 56.72 122 ASP A CA 1
ATOM 994 C C . ASP A 1 122 ? 23.610 -15.177 -6.085 1.00 56.72 122 ASP A C 1
ATOM 996 O O . ASP A 1 122 ? 23.734 -14.017 -5.682 1.00 56.72 122 ASP A O 1
ATOM 1000 N N . VAL A 1 123 ? 22.971 -16.117 -5.389 1.00 54.62 123 VAL A N 1
ATOM 1001 C CA . VAL A 1 123 ? 22.242 -15.907 -4.125 1.00 54.62 123 VAL A CA 1
ATOM 1002 C C . VAL A 1 123 ? 23.189 -15.830 -2.914 1.00 54.62 123 VAL A C 1
ATOM 1004 O O . VAL A 1 123 ? 22.821 -15.318 -1.860 1.00 54.62 123 VAL A O 1
ATOM 1007 N N . ASP A 1 124 ? 24.442 -16.271 -3.069 1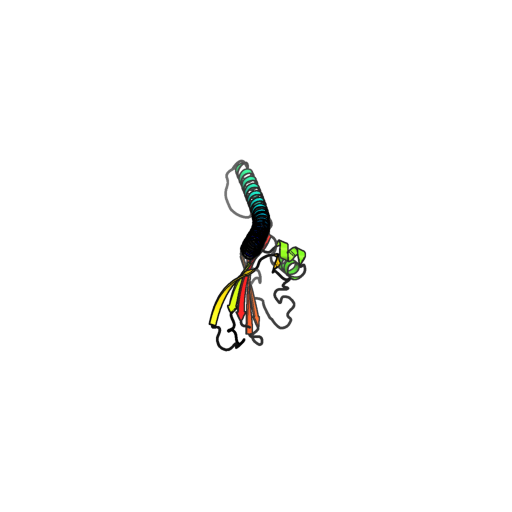.00 53.66 124 ASP A N 1
ATOM 1008 C CA . ASP A 1 124 ? 25.364 -16.519 -1.949 1.00 53.66 124 ASP A CA 1
ATOM 1009 C C . ASP A 1 124 ? 25.996 -15.258 -1.329 1.00 53.66 124 ASP A C 1
ATOM 1011 O O . ASP A 1 124 ? 26.646 -15.344 -0.285 1.00 53.66 124 ASP A O 1
ATOM 1015 N N . VAL A 1 125 ? 25.805 -14.072 -1.921 1.00 53.41 125 VAL A N 1
ATOM 1016 C CA . VAL A 1 125 ? 26.244 -12.800 -1.324 1.00 53.41 125 VAL A CA 1
ATOM 1017 C C . VAL A 1 125 ? 25.195 -11.712 -1.588 1.00 53.41 125 VAL A C 1
ATOM 1019 O O . VAL A 1 125 ? 25.218 -11.098 -2.657 1.00 53.41 125 VAL A O 1
ATOM 1022 N N . PRO A 1 126 ? 24.291 -11.418 -0.633 1.00 53.78 126 PRO A N 1
ATOM 1023 C CA . PRO A 1 126 ? 23.471 -10.210 -0.667 1.00 53.78 126 PRO A CA 1
ATOM 1024 C C . PRO A 1 126 ? 24.404 -8.998 -0.726 1.00 53.78 126 PRO A C 1
ATOM 1026 O O . PRO A 1 126 ? 25.091 -8.697 0.251 1.00 53.78 126 PRO A O 1
ATOM 1029 N N . VAL A 1 127 ? 24.503 -8.336 -1.881 1.00 62.59 127 VAL A N 1
ATOM 1030 C CA . VAL A 1 127 ? 25.520 -7.288 -2.047 1.00 62.59 127 VAL A CA 1
ATOM 1031 C C . VAL A 1 127 ? 25.082 -6.005 -1.345 1.00 62.59 127 VAL A C 1
ATOM 1033 O O . VAL A 1 127 ? 25.929 -5.371 -0.729 1.00 62.59 127 VAL A O 1
ATOM 1036 N N . ASN A 1 128 ? 23.787 -5.647 -1.378 1.00 72.44 128 ASN A N 1
ATOM 1037 C CA . ASN A 1 128 ? 23.219 -4.492 -0.666 1.00 72.44 128 ASN A CA 1
ATOM 1038 C C . ASN A 1 128 ? 21.695 -4.621 -0.445 1.00 72.44 128 ASN A C 1
ATOM 1040 O O . ASN A 1 128 ? 20.983 -5.195 -1.274 1.00 72.44 128 ASN A O 1
ATOM 1044 N N . LEU A 1 129 ? 21.196 -4.019 0.641 1.00 80.25 129 LEU A N 1
ATOM 1045 C CA . LEU A 1 129 ? 19.775 -3.702 0.821 1.00 80.25 129 LEU A CA 1
ATOM 1046 C C . LEU A 1 129 ? 19.441 -2.470 -0.031 1.00 80.25 129 LEU A C 1
ATOM 1048 O O . LEU A 1 129 ? 20.165 -1.473 0.022 1.00 80.25 129 LEU A O 1
ATOM 1052 N N . VAL A 1 130 ? 18.363 -2.526 -0.807 1.00 86.62 130 VAL A N 1
ATOM 1053 C CA . VAL A 1 130 ? 17.911 -1.403 -1.636 1.00 86.62 130 VAL A CA 1
ATOM 1054 C C . VAL A 1 130 ? 16.470 -1.040 -1.310 1.00 86.62 130 VAL A C 1
ATOM 1056 O O . VAL A 1 130 ? 15.632 -1.917 -1.119 1.00 86.62 130 VAL A O 1
ATOM 1059 N N . THR A 1 131 ? 16.179 0.259 -1.290 1.00 90.19 131 THR A N 1
ATOM 1060 C CA . THR A 1 131 ? 14.818 0.786 -1.150 1.00 90.19 131 THR A CA 1
ATOM 1061 C C . THR A 1 131 ? 14.301 1.218 -2.517 1.00 90.19 131 THR A C 1
ATOM 1063 O O . THR A 1 131 ? 14.889 2.068 -3.189 1.00 90.19 131 THR A O 1
ATOM 1066 N N . LEU A 1 132 ? 13.187 0.630 -2.929 1.00 91.50 132 LEU A N 1
ATOM 1067 C CA . LEU A 1 132 ? 12.450 0.926 -4.149 1.00 91.50 132 LEU A CA 1
ATOM 1068 C C . LEU A 1 132 ? 11.122 1.602 -3.797 1.00 91.50 132 LEU A C 1
ATOM 1070 O O . LEU A 1 132 ? 10.621 1.494 -2.682 1.00 91.50 132 LEU A O 1
ATOM 1074 N N . PHE A 1 133 ? 10.529 2.285 -4.772 1.00 92.75 133 PHE A N 1
ATOM 1075 C CA . PHE A 1 133 ? 9.234 2.945 -4.621 1.00 92.75 133 PHE A CA 1
ATOM 1076 C C . PHE A 1 133 ? 8.275 2.422 -5.685 1.00 92.75 133 PHE A C 1
ATOM 1078 O O . PHE A 1 133 ? 8.358 2.812 -6.853 1.00 92.75 133 PHE A O 1
ATOM 1085 N N . ILE A 1 134 ? 7.373 1.524 -5.289 1.00 92.19 134 ILE A N 1
ATOM 1086 C CA . ILE A 1 134 ? 6.410 0.908 -6.206 1.00 92.19 134 ILE A CA 1
ATOM 1087 C C . ILE A 1 134 ? 5.276 1.903 -6.446 1.00 92.19 134 ILE A C 1
ATOM 1089 O O . ILE A 1 134 ? 4.629 2.366 -5.505 1.00 92.19 134 ILE A O 1
ATOM 1093 N N . LYS A 1 135 ? 5.034 2.257 -7.709 1.00 92.94 135 LYS A N 1
ATOM 1094 C CA . LYS A 1 135 ? 3.928 3.140 -8.104 1.00 92.94 135 LYS A CA 1
ATOM 1095 C C . LYS A 1 135 ? 2.663 2.321 -8.340 1.00 92.94 135 LYS A C 1
ATOM 1097 O O . LYS A 1 135 ? 2.744 1.145 -8.673 1.00 92.94 135 LYS A O 1
ATOM 1102 N N . ALA A 1 136 ? 1.503 2.973 -8.286 1.00 90.38 136 ALA A N 1
ATOM 1103 C CA . ALA A 1 136 ? 0.207 2.320 -8.498 1.00 90.38 136 ALA A CA 1
ATOM 1104 C C . ALA A 1 136 ? 0.134 1.503 -9.800 1.00 90.38 136 ALA A C 1
ATOM 1106 O O . ALA A 1 136 ? -0.389 0.399 -9.808 1.00 90.38 136 ALA A O 1
ATOM 1107 N N . LYS A 1 137 ? 0.712 2.020 -10.891 1.00 90.44 137 LYS A N 1
ATOM 1108 C CA . LYS A 1 137 ? 0.750 1.339 -12.198 1.00 90.44 137 LYS A CA 1
ATOM 1109 C C . LYS A 1 137 ? 1.641 0.089 -12.241 1.00 90.44 137 LYS A C 1
ATOM 1111 O O . LYS A 1 137 ? 1.486 -0.726 -13.141 1.00 90.44 137 LYS A O 1
ATOM 1116 N N . ASP A 1 138 ? 2.603 -0.004 -11.324 1.00 92.31 138 ASP A N 1
ATOM 1117 C CA . ASP A 1 138 ? 3.598 -1.077 -11.258 1.00 92.31 138 ASP A CA 1
ATOM 1118 C C . ASP A 1 138 ? 3.217 -2.107 -10.176 1.00 92.31 138 ASP A C 1
ATOM 1120 O O . ASP A 1 138 ? 3.857 -3.152 -10.056 1.00 92.31 138 ASP A O 1
ATOM 1124 N N . TRP A 1 139 ? 2.168 -1.818 -9.393 1.00 93.25 139 TRP A N 1
ATOM 1125 C CA . TRP A 1 139 ? 1.602 -2.734 -8.415 1.00 93.25 139 TRP A CA 1
ATOM 1126 C C . TRP A 1 139 ? 0.886 -3.886 -9.114 1.00 93.25 139 TRP A C 1
ATOM 1128 O O . TRP A 1 139 ? 0.135 -3.689 -10.069 1.00 93.25 139 TRP A O 1
ATOM 1138 N N . LYS A 1 140 ? 1.100 -5.093 -8.602 1.00 93.81 140 LYS A N 1
ATOM 1139 C CA . LYS A 1 140 ? 0.360 -6.294 -8.983 1.00 93.81 140 LYS A CA 1
ATOM 1140 C C . LYS A 1 140 ? -0.374 -6.784 -7.754 1.00 93.81 140 LYS A C 1
ATOM 1142 O O . LYS A 1 140 ? 0.182 -6.695 -6.662 1.00 93.81 140 LYS A O 1
ATOM 1147 N N . HIS A 1 141 ? -1.587 -7.294 -7.948 1.00 94.38 141 HIS A N 1
ATOM 1148 C CA . HIS A 1 141 ? -2.337 -7.891 -6.856 1.00 94.38 141 HIS A CA 1
ATOM 1149 C C . HIS A 1 141 ? -1.484 -8.927 -6.112 1.00 94.38 141 HIS A C 1
ATOM 1151 O O . HIS A 1 141 ? -0.871 -9.793 -6.741 1.00 94.38 141 HIS A O 1
ATOM 1157 N N . ASP A 1 142 ? -1.421 -8.788 -4.793 1.00 89.38 142 ASP A N 1
ATOM 1158 C CA . ASP A 1 142 ? -0.589 -9.594 -3.902 1.00 89.38 142 ASP A CA 1
ATOM 1159 C C . ASP A 1 142 ? -1.498 -10.186 -2.822 1.00 89.38 142 ASP A C 1
ATOM 1161 O O . ASP A 1 142 ? -2.072 -9.450 -2.021 1.00 89.38 142 ASP A O 1
ATOM 1165 N N . ASP A 1 143 ? -1.660 -11.507 -2.798 1.00 87.88 143 ASP A N 1
ATOM 1166 C CA . ASP A 1 143 ? -2.444 -12.183 -1.757 1.00 87.88 143 ASP A CA 1
ATOM 1167 C C . ASP A 1 143 ? -1.695 -12.247 -0.414 1.00 87.88 143 ASP A C 1
ATOM 1169 O O . ASP A 1 143 ? -2.197 -12.806 0.560 1.00 87.88 143 ASP A O 1
ATOM 1173 N N . LEU A 1 144 ? -0.492 -11.666 -0.360 1.00 85.50 144 LEU A N 1
ATOM 1174 C CA . LEU A 1 144 ? 0.423 -11.630 0.769 1.00 85.50 144 LEU A CA 1
ATOM 1175 C C . LEU A 1 144 ? 0.889 -13.020 1.217 1.00 85.50 144 LEU A C 1
ATOM 1177 O O . LEU A 1 144 ? 1.452 -13.127 2.293 1.00 85.50 144 LEU A O 1
ATOM 1181 N N . GLY A 1 145 ? 0.665 -14.087 0.445 1.00 75.69 145 GLY A N 1
ATOM 1182 C CA . GLY A 1 145 ? 0.870 -15.458 0.921 1.00 75.69 145 GLY A CA 1
ATOM 1183 C C . GLY A 1 145 ? -0.229 -15.940 1.876 1.00 75.69 145 GLY A C 1
ATOM 1184 O O . GLY A 1 145 ? -0.104 -17.014 2.461 1.00 75.69 145 GLY A O 1
ATOM 1185 N N . TYR A 1 146 ? -1.341 -15.205 2.008 1.00 72.94 146 TYR A N 1
ATOM 1186 C CA . TYR A 1 146 ? -2.457 -15.534 2.905 1.00 72.94 146 TYR A CA 1
ATOM 1187 C C . TYR A 1 146 ? -3.072 -16.916 2.622 1.00 72.94 146 TYR A C 1
ATOM 1189 O O . TYR A 1 146 ? -3.553 -17.588 3.533 1.00 72.94 146 TYR A O 1
ATOM 1197 N N . PHE A 1 147 ? -3.027 -17.373 1.367 1.00 70.62 147 PHE A N 1
ATOM 1198 C CA . PHE A 1 147 ? -3.509 -18.698 0.964 1.00 70.62 147 PHE A CA 1
ATOM 1199 C C . PHE A 1 147 ? -2.408 -19.779 0.932 1.00 70.62 147 PHE A C 1
ATOM 1201 O O . PHE A 1 147 ? -2.689 -20.933 0.579 1.00 70.62 147 PHE A O 1
ATOM 1208 N N . SER A 1 148 ? -1.165 -19.445 1.303 1.00 67.06 148 SER A N 1
ATOM 1209 C CA .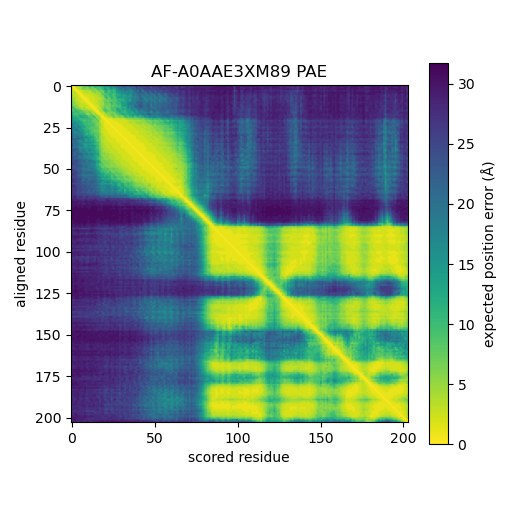 SER A 1 148 ? -0.045 -20.390 1.368 1.00 67.06 148 SER A CA 1
ATOM 1210 C C . SER A 1 148 ? -0.247 -21.364 2.532 1.00 67.06 148 SER A C 1
ATOM 1212 O O . SER A 1 148 ? -0.240 -20.993 3.701 1.00 67.06 148 SER A O 1
ATOM 1214 N N . ARG A 1 149 ? -0.438 -22.654 2.226 1.00 55.16 149 ARG A N 1
ATOM 1215 C CA . ARG A 1 149 ? -0.699 -23.700 3.240 1.00 55.16 149 ARG A CA 1
ATOM 1216 C C . ARG A 1 149 ? 0.540 -24.119 4.039 1.00 55.16 149 ARG A C 1
ATOM 1218 O O . ARG A 1 149 ? 0.402 -24.914 4.965 1.00 55.16 149 ARG A O 1
ATOM 1225 N N . ASN A 1 150 ? 1.720 -23.619 3.673 1.00 57.00 150 ASN A N 1
ATOM 1226 C CA . ASN A 1 150 ? 3.003 -24.025 4.252 1.00 57.00 150 ASN A CA 1
ATOM 1227 C C . ASN A 1 150 ? 3.600 -22.971 5.200 1.00 57.00 150 ASN A C 1
ATOM 1229 O O . ASN A 1 150 ? 4.651 -23.210 5.789 1.00 57.00 150 ASN A O 1
ATOM 1233 N N . GLU A 1 151 ? 2.938 -21.826 5.372 1.00 55.19 151 GLU A N 1
ATOM 1234 C CA . GLU A 1 151 ? 3.422 -20.703 6.176 1.00 55.19 151 GLU A CA 1
ATOM 1235 C C . GLU A 1 151 ? 2.490 -20.512 7.376 1.00 55.19 151 GLU A C 1
ATOM 1237 O O . GLU A 1 151 ? 1.348 -20.072 7.262 1.00 55.19 151 GLU A O 1
ATOM 1242 N N . GLY A 1 152 ? 2.953 -20.931 8.553 1.00 53.44 152 GLY A N 1
ATOM 1243 C CA . GLY A 1 152 ? 2.201 -20.783 9.793 1.00 53.44 152 GLY A CA 1
ATOM 1244 C C . GLY A 1 152 ? 2.428 -19.402 10.397 1.00 53.44 152 GLY A C 1
ATOM 1245 O O . GLY A 1 152 ? 3.535 -19.109 10.843 1.00 53.44 152 GLY A O 1
ATOM 1246 N N . MET A 1 153 ? 1.386 -18.574 10.486 1.00 55.09 153 MET A N 1
ATOM 1247 C CA . MET A 1 153 ? 1.462 -17.303 11.207 1.00 55.09 153 MET A CA 1
ATOM 1248 C C . MET A 1 153 ? 0.301 -17.156 12.185 1.00 55.09 153 MET A C 1
ATOM 1250 O O . MET A 1 153 ? -0.851 -17.081 11.771 1.00 55.09 153 MET A O 1
ATOM 1254 N N . GLN A 1 154 ? 0.621 -17.048 13.478 1.00 58.03 154 GLN A N 1
ATOM 1255 C CA . GLN A 1 154 ? -0.204 -16.365 14.479 1.00 58.03 154 GLN A CA 1
ATOM 1256 C C . GLN A 1 154 ? 0.628 -16.111 15.742 1.00 58.03 154 GLN A C 1
ATOM 1258 O O . GLN A 1 154 ? 1.006 -17.038 16.454 1.00 58.03 154 GLN A O 1
ATOM 1263 N N . ILE A 1 155 ? 0.912 -14.838 16.021 1.00 54.50 155 ILE A N 1
ATOM 1264 C CA . ILE A 1 155 ? 1.479 -14.387 17.294 1.00 54.50 155 ILE A CA 1
ATOM 1265 C C . ILE A 1 155 ? 0.524 -13.334 17.843 1.00 54.50 155 ILE A C 1
ATOM 1267 O O . ILE A 1 155 ? 0.314 -12.290 17.226 1.00 54.50 155 ILE A O 1
ATOM 1271 N N . TYR A 1 156 ? -0.076 -13.636 18.990 1.00 62.72 156 TYR A N 1
ATOM 1272 C CA . TYR A 1 156 ? -0.910 -12.704 19.739 1.00 62.72 156 TYR A CA 1
ATOM 1273 C C . TYR A 1 156 ? -0.055 -11.987 20.780 1.00 62.72 156 TYR A C 1
ATOM 1275 O O . TYR A 1 156 ? 0.867 -12.573 21.347 1.00 62.72 156 TYR A O 1
ATOM 1283 N N . ASP A 1 157 ? -0.372 -10.723 21.054 1.00 66.06 157 ASP A N 1
ATOM 1284 C CA . ASP A 1 157 ? 0.320 -9.932 22.076 1.00 66.06 157 ASP A CA 1
ATOM 1285 C C . ASP A 1 157 ? -0.328 -10.044 23.470 1.00 66.06 157 ASP A C 1
ATOM 1287 O O . ASP A 1 157 ? 0.087 -9.352 24.401 1.00 66.06 157 ASP A O 1
ATOM 1291 N N . ASN A 1 158 ? -1.330 -10.920 23.625 1.00 61.25 158 ASN A N 1
ATOM 1292 C CA . ASN A 1 158 ? -2.020 -11.205 24.882 1.00 61.25 158 ASN A CA 1
ATOM 1293 C C . ASN A 1 158 ? -2.623 -12.626 24.929 1.00 61.25 158 ASN A C 1
ATOM 1295 O O . ASN A 1 158 ? -2.735 -13.313 23.911 1.00 61.25 158 ASN A O 1
ATOM 1299 N N . TYR A 1 159 ? -3.006 -13.065 26.136 1.00 67.50 159 TYR A N 1
ATOM 1300 C CA . TYR A 1 159 ? -3.564 -14.401 26.405 1.00 67.50 159 TYR A CA 1
ATOM 1301 C C . TYR A 1 159 ? -5.029 -14.540 25.980 1.00 67.50 159 TYR A C 1
ATOM 1303 O O . TYR A 1 159 ? -5.522 -15.654 25.814 1.00 67.50 159 TYR A O 1
ATOM 1311 N N . GLU A 1 160 ? -5.718 -13.420 25.772 1.00 71.00 160 GLU A N 1
ATOM 1312 C CA . GLU A 1 160 ? -7.075 -13.359 25.237 1.00 71.00 160 GLU A CA 1
ATOM 1313 C C . GLU A 1 160 ? -7.118 -13.600 23.721 1.00 71.00 160 GLU A C 1
ATOM 1315 O O . GLU A 1 160 ? -8.205 -13.611 23.142 1.00 71.00 160 GLU A O 1
ATOM 1320 N N . MET A 1 161 ? -5.956 -13.800 23.081 1.00 62.84 161 MET A N 1
ATOM 1321 C CA . MET A 1 161 ? -5.808 -14.014 21.637 1.00 62.84 161 MET A CA 1
ATOM 1322 C C . MET A 1 161 ? -6.418 -12.874 20.813 1.00 62.84 161 MET A C 1
ATOM 1324 O O . MET A 1 161 ? -6.982 -13.071 19.736 1.00 62.84 161 MET A O 1
ATOM 1328 N N . LYS A 1 162 ? -6.323 -11.652 21.337 1.00 63.03 162 LYS A N 1
ATOM 1329 C CA . LYS A 1 162 ? -6.716 -10.427 20.640 1.00 63.03 162 LYS A CA 1
ATOM 1330 C C . LYS A 1 162 ? -5.465 -9.669 20.230 1.00 63.03 162 LYS A C 1
ATOM 1332 O O . LYS A 1 162 ? -4.388 -9.930 20.746 1.00 63.03 162 LYS A O 1
ATOM 1337 N N . PHE A 1 163 ? -5.590 -8.714 19.325 1.00 66.31 163 PHE A N 1
ATOM 1338 C CA . PHE A 1 163 ? -4.540 -7.713 19.158 1.00 66.31 163 PHE A CA 1
ATOM 1339 C C . P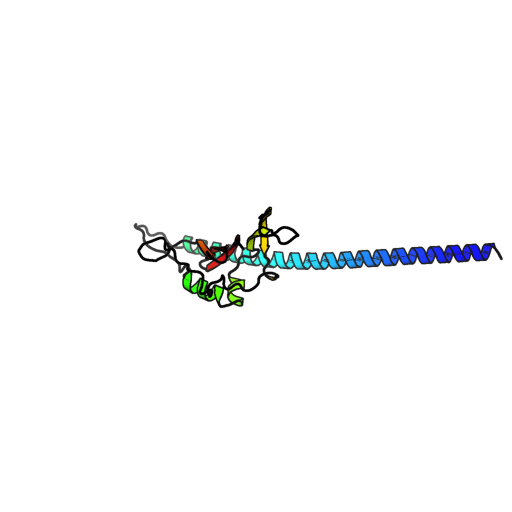HE A 1 163 ? -4.841 -6.513 20.050 1.00 66.31 163 PHE A C 1
ATOM 1341 O O . PHE A 1 163 ? -6.008 -6.139 20.197 1.00 66.31 163 PHE A O 1
ATOM 1348 N N . ARG A 1 164 ? -3.808 -5.861 20.597 1.00 69.19 164 ARG A N 1
ATOM 1349 C CA . ARG A 1 164 ? -3.973 -4.523 21.188 1.00 69.19 164 ARG A CA 1
ATOM 1350 C C . ARG A 1 164 ? -4.620 -3.585 20.177 1.00 69.19 164 ARG A C 1
ATOM 1352 O O . ARG A 1 164 ? -4.223 -3.578 19.017 1.00 69.19 164 ARG A O 1
ATOM 1359 N N . SER A 1 165 ? -5.578 -2.768 20.602 1.00 70.75 165 SER A N 1
ATOM 1360 C CA . SER A 1 165 ? -6.135 -1.710 19.752 1.00 70.75 165 SER A CA 1
ATOM 1361 C C . SER A 1 165 ? -5.040 -0.683 19.454 1.00 70.75 165 SER A C 1
ATOM 1363 O O . SER A 1 165 ? -4.718 0.139 20.308 1.00 70.75 165 SER A O 1
ATOM 1365 N N . THR A 1 166 ? -4.420 -0.779 18.281 1.00 80.81 166 THR A N 1
ATOM 1366 C CA . THR A 1 166 ? -3.398 0.157 17.801 1.00 80.81 166 THR A CA 1
ATOM 1367 C C . THR A 1 166 ? -3.699 0.498 16.356 1.00 80.81 166 THR A C 1
ATOM 1369 O O . THR A 1 166 ? -4.283 -0.313 15.641 1.00 80.81 166 THR A O 1
ATOM 1372 N N . ASP A 1 167 ? -3.228 1.662 15.932 1.00 86.56 167 ASP A N 1
ATOM 1373 C CA . ASP A 1 167 ? -3.395 2.173 14.571 1.00 86.56 167 ASP A CA 1
ATOM 1374 C C . ASP A 1 167 ? -2.304 1.662 13.616 1.00 86.56 167 ASP A C 1
ATOM 1376 O O . ASP A 1 167 ? -2.135 2.191 12.526 1.00 86.56 167 ASP A O 1
ATOM 1380 N N . GLU A 1 168 ? -1.536 0.649 14.023 1.00 88.62 168 GLU A N 1
ATOM 1381 C CA . GLU A 1 168 ? -0.403 0.094 13.277 1.00 88.62 168 GLU A CA 1
ATOM 1382 C C . GLU A 1 168 ? -0.339 -1.428 13.432 1.00 88.62 168 GLU A C 1
ATOM 1384 O O . GLU A 1 168 ? -0.593 -1.969 14.519 1.00 88.62 168 GLU A O 1
ATOM 1389 N N . ARG A 1 169 ? 0.013 -2.123 12.345 1.00 88.50 169 ARG A N 1
ATOM 1390 C CA . ARG A 1 169 ? 0.191 -3.581 12.295 1.00 88.50 169 ARG A CA 1
ATOM 1391 C C . ARG A 1 169 ? 1.330 -3.960 11.366 1.00 88.50 169 ARG A C 1
ATOM 1393 O O . ARG A 1 169 ? 1.532 -3.335 10.330 1.00 88.50 169 ARG A O 1
ATOM 1400 N N . ILE A 1 170 ? 2.009 -5.043 11.718 1.00 88.56 170 ILE A N 1
ATOM 1401 C CA . ILE A 1 170 ? 2.980 -5.703 10.854 1.00 88.56 170 ILE A CA 1
ATOM 1402 C C . ILE A 1 170 ? 2.489 -7.125 10.633 1.00 88.56 170 ILE A C 1
ATOM 1404 O O . ILE A 1 170 ? 2.151 -7.821 11.592 1.00 88.56 170 ILE A O 1
ATOM 1408 N N . ILE A 1 171 ? 2.451 -7.539 9.374 1.00 86.38 171 ILE A N 1
ATOM 1409 C CA . ILE A 1 171 ? 2.284 -8.937 9.000 1.00 86.38 171 ILE A CA 1
ATOM 1410 C C . ILE A 1 171 ? 3.651 -9.458 8.580 1.00 86.38 171 ILE A C 1
ATOM 1412 O O . ILE A 1 171 ? 4.301 -8.853 7.730 1.00 86.38 171 ILE A O 1
ATOM 1416 N N . HIS A 1 172 ? 4.082 -10.564 9.182 1.00 84.81 172 HIS A N 1
ATOM 1417 C CA . HIS A 1 172 ? 5.376 -11.179 8.912 1.00 84.81 172 HIS A CA 1
ATOM 1418 C C . HIS A 1 172 ? 5.179 -12.601 8.399 1.00 84.81 172 HIS A C 1
ATOM 1420 O O . HIS A 1 172 ? 4.762 -13.486 9.143 1.00 84.81 172 HIS A O 1
ATOM 1426 N N . PHE A 1 173 ? 5.514 -12.809 7.131 1.00 79.50 173 PHE A N 1
ATOM 1427 C CA . PHE A 1 173 ? 5.584 -14.129 6.527 1.00 79.50 173 PHE A CA 1
ATOM 1428 C C . PHE A 1 173 ? 7.027 -14.604 6.552 1.00 79.50 173 PHE A C 1
ATOM 1430 O O . PHE A 1 173 ? 7.917 -13.956 5.994 1.00 79.50 173 PHE A O 1
ATOM 1437 N N . TYR A 1 174 ? 7.255 -15.737 7.209 1.00 75.00 174 TYR A N 1
ATOM 1438 C CA . TYR A 1 174 ? 8.546 -16.402 7.210 1.00 75.00 174 TYR A CA 1
ATOM 1439 C C . TYR A 1 174 ? 8.375 -17.869 6.815 1.00 75.00 174 TYR A C 1
ATOM 1441 O O . TYR A 1 174 ? 7.559 -18.596 7.383 1.00 75.00 174 TYR A O 1
ATOM 1449 N N . GLY A 1 175 ? 9.156 -18.305 5.835 1.00 70.75 175 GLY A N 1
ATOM 1450 C CA . GLY A 1 175 ? 9.228 -19.690 5.403 1.00 70.75 175 GLY A CA 1
ATOM 1451 C C . GLY A 1 175 ? 10.532 -20.313 5.875 1.00 70.75 175 GLY A C 1
ATOM 1452 O O . GLY A 1 175 ? 11.603 -19.946 5.402 1.00 70.75 175 GLY A O 1
ATOM 1453 N N . VAL A 1 176 ? 10.456 -21.270 6.803 1.00 66.19 176 VAL A N 1
ATOM 1454 C CA . VAL A 1 176 ? 11.652 -21.960 7.328 1.00 66.19 176 VAL A CA 1
ATOM 1455 C C . VAL A 1 176 ? 12.350 -22.776 6.234 1.00 66.19 176 VAL A C 1
ATOM 1457 O O . VAL A 1 176 ? 13.574 -22.841 6.206 1.00 66.19 176 VAL A O 1
ATOM 1460 N N . GLU A 1 177 ? 11.581 -23.381 5.324 1.00 70.19 177 GLU A N 1
ATOM 1461 C CA . GLU A 1 177 ? 12.108 -24.214 4.231 1.00 70.19 177 GLU A CA 1
ATOM 1462 C C . GLU A 1 177 ? 12.355 -23.433 2.937 1.00 70.19 177 GLU A C 1
ATOM 1464 O O . GLU A 1 177 ? 13.181 -23.836 2.123 1.00 70.19 177 GLU A O 1
ATOM 1469 N N . THR A 1 178 ? 11.633 -22.330 2.735 1.00 67.81 178 THR A N 1
ATOM 1470 C CA . THR A 1 178 ? 11.677 -21.538 1.499 1.00 67.81 178 THR A CA 1
ATOM 1471 C C . THR A 1 178 ? 12.570 -20.310 1.609 1.00 67.81 178 THR A C 1
ATOM 1473 O O . THR A 1 178 ? 12.674 -19.577 0.638 1.00 67.81 178 THR A O 1
ATOM 1476 N N . SER A 1 179 ? 13.171 -20.050 2.777 1.00 68.81 179 SER A N 1
ATOM 1477 C CA . SER A 1 179 ? 13.958 -18.841 3.075 1.00 68.81 179 SER A CA 1
ATOM 1478 C C . SER A 1 179 ? 13.210 -17.517 2.869 1.00 68.81 179 SER A C 1
ATOM 1480 O O . SER A 1 179 ? 13.808 -16.449 2.989 1.00 68.81 179 SER A O 1
ATOM 1482 N N . VAL A 1 180 ? 11.896 -17.558 2.622 1.00 74.12 180 VAL A N 1
ATOM 1483 C CA . VAL A 1 180 ? 11.066 -16.366 2.453 1.00 74.12 180 VAL A CA 1
ATOM 1484 C C . VAL A 1 180 ? 11.030 -15.606 3.770 1.00 74.12 180 VAL A C 1
ATOM 1486 O O . VAL A 1 180 ? 10.740 -16.178 4.819 1.00 74.12 180 VAL A O 1
ATOM 1489 N N . ASN A 1 181 ? 11.298 -14.305 3.717 1.00 81.81 181 ASN A N 1
ATOM 1490 C CA . ASN A 1 181 ? 11.157 -13.408 4.857 1.00 81.81 181 ASN A CA 1
ATOM 1491 C C . ASN A 1 181 ? 10.573 -12.083 4.368 1.00 81.81 181 ASN A C 1
ATOM 1493 O O . ASN A 1 181 ? 11.303 -11.229 3.865 1.00 81.81 181 ASN A O 1
ATOM 1497 N N . THR A 1 182 ? 9.249 -11.949 4.462 1.00 86.38 182 THR A N 1
ATOM 1498 C CA . THR A 1 182 ? 8.508 -10.800 3.932 1.00 86.38 182 THR A CA 1
ATOM 1499 C C . THR A 1 182 ? 7.714 -10.110 5.030 1.00 86.38 182 THR A C 1
ATOM 1501 O O . THR A 1 182 ? 6.978 -10.763 5.771 1.00 86.38 182 THR A O 1
ATOM 1504 N N . LEU A 1 183 ? 7.826 -8.786 5.118 1.00 89.81 183 LEU A N 1
ATOM 1505 C CA . LEU A 1 183 ? 7.074 -7.967 6.066 1.00 89.81 183 LEU A CA 1
ATOM 1506 C C . LEU A 1 183 ? 6.163 -6.985 5.328 1.00 89.81 183 LEU A C 1
ATOM 1508 O O . LEU A 1 183 ? 6.566 -6.366 4.344 1.00 89.81 183 LEU A O 1
ATOM 1512 N N . TYR A 1 184 ? 4.949 -6.809 5.842 1.00 91.88 184 TYR A N 1
ATOM 1513 C CA . TYR A 1 184 ? 3.961 -5.854 5.345 1.00 91.88 184 TYR A CA 1
ATOM 1514 C C . TYR A 1 184 ? 3.501 -4.941 6.476 1.00 91.88 184 TYR A C 1
ATOM 1516 O O . TYR A 1 184 ? 3.048 -5.414 7.519 1.00 91.88 184 TYR A O 1
ATOM 1524 N N . TYR A 1 185 ? 3.599 -3.632 6.257 1.00 93.44 185 TYR A N 1
ATOM 1525 C CA . TYR A 1 185 ? 3.337 -2.616 7.270 1.00 93.44 185 TYR A CA 1
ATOM 1526 C C . TYR A 1 185 ? 2.037 -1.881 6.967 1.00 93.44 185 TYR A C 1
ATOM 1528 O O . TYR A 1 185 ? 1.901 -1.208 5.938 1.00 93.44 185 TYR A O 1
ATOM 1536 N N . PHE A 1 186 ? 1.100 -1.978 7.902 1.00 93.88 186 PHE A N 1
ATOM 1537 C CA . PHE A 1 186 ? -0.213 -1.365 7.819 1.00 93.88 186 PHE A CA 1
ATOM 1538 C C . PHE A 1 186 ? -0.378 -0.288 8.876 1.00 93.88 186 PHE A C 1
ATOM 1540 O O . PHE A 1 186 ? 0.123 -0.413 9.996 1.00 93.88 186 PHE A O 1
ATOM 1547 N N . LYS A 1 187 ? -1.143 0.743 8.534 1.00 92.94 187 LYS A N 1
ATOM 1548 C CA . LYS A 1 187 ? -1.566 1.774 9.478 1.00 92.94 187 LYS A CA 1
ATOM 1549 C C . LYS A 1 187 ? -2.995 2.222 9.224 1.00 92.94 187 LYS A C 1
ATOM 1551 O O . LYS A 1 187 ? -3.470 2.146 8.092 1.00 92.94 187 LYS A O 1
ATOM 1556 N N . VAL A 1 188 ? -3.647 2.722 10.263 1.00 89.56 188 VAL A N 1
ATOM 1557 C CA . VAL A 1 188 ? -4.955 3.361 10.166 1.00 89.56 188 VAL A CA 1
ATOM 1558 C C . VAL A 1 188 ? -4.773 4.812 9.731 1.00 89.56 188 VAL A C 1
ATOM 1560 O O . VAL A 1 188 ? -3.979 5.561 10.302 1.00 89.56 188 VAL A O 1
ATOM 1563 N N . GLN A 1 189 ? -5.531 5.231 8.723 1.00 85.31 189 GLN A N 1
ATOM 1564 C CA . GLN A 1 189 ? -5.738 6.633 8.378 1.00 85.31 189 GLN A CA 1
ATOM 1565 C C . GLN A 1 189 ? -7.236 6.867 8.232 1.00 85.31 189 GLN A C 1
ATOM 1567 O O . GLN A 1 189 ? -7.914 6.136 7.523 1.00 85.31 189 GLN A O 1
ATOM 1572 N N . TYR A 1 190 ? -7.765 7.867 8.940 1.00 84.56 190 TYR A N 1
ATOM 1573 C CA . TYR A 1 190 ? -9.194 8.208 8.895 1.00 84.56 190 TYR A CA 1
ATOM 1574 C C . TYR A 1 190 ? -10.140 7.039 9.247 1.00 84.56 190 TYR A C 1
ATOM 1576 O O . TYR A 1 190 ? -11.252 6.963 8.738 1.00 84.56 190 TYR A O 1
ATOM 1584 N N . GLY A 1 191 ? -9.705 6.134 10.131 1.00 86.94 191 GLY A N 1
ATOM 1585 C CA . GLY A 1 191 ? -10.488 4.965 10.555 1.00 86.94 191 GLY A CA 1
ATOM 1586 C C . GLY A 1 191 ? -10.397 3.753 9.621 1.00 86.94 191 GLY A C 1
ATOM 1587 O O . GLY A 1 191 ? -10.978 2.716 9.933 1.00 86.94 191 GLY A O 1
ATOM 1588 N N . GLU A 1 192 ? -9.643 3.854 8.526 1.00 92.56 192 GLU A N 1
ATOM 1589 C CA . GLU A 1 192 ? -9.448 2.797 7.532 1.00 92.56 192 GLU A CA 1
ATOM 1590 C C . GLU A 1 192 ? -7.995 2.308 7.515 1.00 92.56 192 GLU A C 1
ATOM 1592 O O . GLU A 1 192 ? -7.062 3.096 7.675 1.00 92.56 192 GLU A O 1
ATOM 1597 N N . TRP A 1 193 ? -7.780 1.011 7.301 1.00 94.44 193 TRP A N 1
ATOM 1598 C CA . TRP A 1 193 ? -6.441 0.434 7.185 1.00 94.44 193 TRP A CA 1
ATOM 1599 C C . TRP A 1 193 ? -5.842 0.618 5.791 1.00 94.44 193 TRP A C 1
ATOM 1601 O O . TRP A 1 193 ? -6.523 0.440 4.774 1.00 94.44 193 TRP A O 1
ATOM 1611 N N . PHE A 1 194 ? -4.534 0.895 5.759 1.00 95.75 194 PHE A N 1
ATOM 1612 C CA . PHE A 1 194 ? -3.745 1.013 4.539 1.00 95.75 194 PHE A CA 1
ATOM 1613 C C . PHE A 1 194 ? -2.373 0.346 4.648 1.00 95.75 194 PHE A C 1
ATOM 1615 O O . PHE A 1 194 ? -1.691 0.491 5.663 1.00 95.75 194 PHE A O 1
ATOM 1622 N N . LEU A 1 195 ? -1.932 -0.293 3.562 1.00 96.06 195 LEU A N 1
ATOM 1623 C CA . LEU A 1 195 ? -0.545 -0.724 3.360 1.00 96.06 195 LEU A CA 1
ATOM 1624 C C . LEU A 1 195 ? 0.304 0.467 2.900 1.00 96.06 195 LEU A C 1
ATOM 1626 O O . LEU A 1 195 ? -0.100 1.201 1.997 1.00 96.06 195 LEU A O 1
ATOM 1630 N N . PHE A 1 196 ? 1.494 0.646 3.474 1.00 94.12 196 PHE A N 1
ATOM 1631 C CA . PHE A 1 196 ? 2.398 1.733 3.060 1.00 94.12 196 PHE A CA 1
ATOM 1632 C C . PHE A 1 196 ? 3.857 1.314 2.849 1.00 94.12 196 PHE A C 1
ATOM 1634 O O . PHE A 1 196 ? 4.604 2.041 2.193 1.00 94.12 196 PHE A O 1
ATOM 1641 N N . ARG A 1 197 ? 4.267 0.156 3.378 1.00 93.62 197 ARG A N 1
ATOM 1642 C CA . ARG A 1 197 ? 5.639 -0.352 3.267 1.00 93.62 197 ARG A CA 1
ATOM 1643 C C . ARG A 1 197 ? 5.655 -1.878 3.178 1.00 93.62 197 ARG A C 1
ATOM 1645 O O . ARG A 1 197 ? 4.821 -2.547 3.795 1.00 93.62 197 ARG A O 1
ATOM 1652 N N . LYS A 1 198 ? 6.607 -2.408 2.409 1.00 93.19 198 LYS A N 1
ATOM 1653 C CA . LYS A 1 198 ? 6.897 -3.837 2.233 1.00 93.19 198 LYS A CA 1
ATOM 1654 C C . LYS A 1 198 ? 8.401 -4.076 2.379 1.00 93.19 198 LYS A C 1
ATOM 1656 O O . LYS A 1 198 ? 9.196 -3.254 1.935 1.00 93.19 198 LYS A O 1
ATOM 1661 N N . GLU A 1 199 ? 8.791 -5.213 2.938 1.00 91.00 199 GLU A N 1
ATOM 1662 C CA . GLU A 1 199 ? 10.190 -5.655 2.994 1.00 91.00 199 GLU A CA 1
ATOM 1663 C C . GLU A 1 199 ? 10.297 -7.099 2.511 1.00 91.00 199 GLU A C 1
ATOM 1665 O O . GLU A 1 199 ? 9.459 -7.918 2.876 1.00 91.00 199 GLU A O 1
ATOM 1670 N N . LEU A 1 200 ? 11.315 -7.410 1.709 1.00 87.75 200 LEU A N 1
ATOM 1671 C CA . LEU A 1 200 ? 11.675 -8.762 1.284 1.00 87.75 200 LEU A CA 1
ATOM 1672 C C . LEU A 1 200 ? 13.151 -9.014 1.616 1.00 87.75 200 LEU A C 1
ATOM 1674 O O . LEU A 1 200 ? 14.058 -8.566 0.913 1.00 87.75 200 LEU A O 1
ATOM 1678 N N . LEU A 1 201 ? 13.380 -9.722 2.719 1.00 80.38 201 LEU A N 1
ATOM 1679 C CA . LEU A 1 201 ? 14.695 -9.921 3.334 1.00 80.38 201 LEU A CA 1
ATOM 1680 C C . LEU A 1 201 ? 15.245 -11.345 3.153 1.00 80.38 201 LEU A C 1
ATOM 1682 O O . LEU A 1 201 ? 16.323 -11.650 3.655 1.00 80.38 201 LEU A O 1
ATOM 1686 N N . GLY A 1 202 ? 14.518 -12.220 2.461 1.00 69.56 202 GLY A N 1
ATOM 1687 C CA . GLY A 1 202 ? 14.935 -13.593 2.180 1.00 69.56 202 GLY A CA 1
ATOM 1688 C C . GLY A 1 202 ? 14.243 -14.131 0.930 1.00 69.56 202 GLY A C 1
ATOM 1689 O O . GLY A 1 202 ? 13.075 -13.806 0.697 1.00 69.56 202 GLY A O 1
ATOM 1690 N N . ILE A 1 203 ? 14.996 -14.879 0.118 1.00 61.03 203 ILE A N 1
ATOM 1691 C CA . ILE A 1 203 ? 14.611 -15.456 -1.181 1.00 61.03 203 ILE A CA 1
ATOM 1692 C C . ILE A 1 203 ? 14.995 -16.935 -1.183 1.00 61.03 203 ILE A C 1
ATOM 1694 O O . ILE A 1 203 ? 16.053 -17.250 -0.587 1.00 61.03 203 ILE A O 1
#

Sequence (203 aa):
MRNTLIIFFIVLTLASCENNEYEKRITELCNMNERLAQENDMLKQELAILERRTADLIFSNVELAKRISVPIDSKSQGDGLVENSEEFWPFLEKFVSDESFQITRILFPVEFETIQLNENGDVDVPVNLVTLFIKAKDWKHDDLGYFSRNEGMQIYDNYEMKFRSTDERIIHFYGVETSVNTLYYFKVQYGEWFLFRKELLGI

Radius of gyration: 29.83 Å; Cα contacts (8 Å, |Δi|>4): 191; chains: 1; bounding box: 56×53×104 Å

Organism: NCBI:txid866807

Foldseek 3Di:
DVVVVVVVVVVVVVVVVVVVVVVVVVVVVVVVVVVVVVVVVVVVVVVVVVVVVVVLVVVVVVVVVVVVPDDDDDDDDDDDDPPQQDDPVVQLVCLLPDPVSVLVQADFQAWEWEQDAPPVNDPPDSPDIDIDTHGSVNDDRDSVCVVVPQWDDDDEPDPVSDHPPFQKDKDWTAHPVQQWTKIWIWGDDPSYIHTRYMYTYGD

InterPro domains:
  IPR054298 BACOVA_00961-like [PF22057] (86-195)

Secondary structure (DSSP, 8-state):
-HHHHH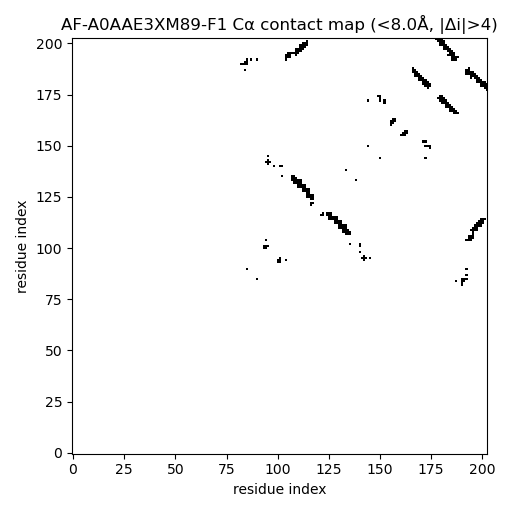HHHHHHHHHHHHHHHHHHHHHHHHHHHHHHHHHHHHHHHHHHHHHHHHHHHHHHHHHHHHHHTS--------------PPPHHHHHHHHHH-HHHHHHTEEEEEEEEEEEPPTT--TT---EEEEEEE-GGG-----TTTT-TT------SSTTS-----SEEEEEEE-TTT--EEEEEEEEETTEEEEEEEEEEE-

Nearest PDB structures (foldseek):
  4mjf-assembly1_A-2  TM=7.220E-01  e=1.170E-07  Phocaeicola vulgatus ATCC 8482
  3sbu-assembly1_A  TM=6.837E-01  e=8.838E-07  Bacteroides fragilis NCTC 9343
  6w3w-assembly1_A  TM=4.988E-01  e=1.086E-02  synthetic construct
  6d63-assembly4_G  TM=5.178E-01  e=1.918E-02  Pseudomonas sp. ADP
  4q53-assembly1_A  TM=5.298E-01  e=4.646E-02  Bacteroides uniformis ATCC 8492

Mean predicted aligned error: 17.09 Å

Solvent-accessible surface area (backbone atoms only — not comparable to full-atom values): 12026 Å² total; per-residue (Å²): 117,75,68,62,55,53,54,54,48,53,54,51,53,51,55,55,50,53,52,53,54,52,52,51,52,51,52,53,52,51,54,49,52,52,51,51,52,53,49,53,54,50,50,51,53,52,48,55,52,49,52,50,54,51,50,54,51,50,52,53,51,53,54,53,53,56,66,68,71,58,83,88,76,90,76,88,82,92,76,86,84,82,73,75,59,59,58,66,65,70,48,46,58,45,39,42,72,32,60,73,59,28,62,74,32,44,48,69,59,26,42,33,37,32,64,43,65,47,100,84,66,51,81,90,51,75,75,46,83,42,80,45,70,46,40,74,91,73,61,70,84,62,48,82,62,74,83,45,91,83,52,86,77,87,84,60,86,46,93,84,70,44,75,77,94,62,61,61,50,74,50,70,49,58,29,92,89,61,42,36,32,36,39,40,36,34,35,53,56,97,44,38,68,28,40,42,38,39,36,40,80,37,106